Protein AF-0000000074725808 (afdb_homodimer)

Solvent-accessible surface area (backbone atoms only — not comparable to full-atom values): 13164 Å² total; per-residue (Å²): 131,57,60,38,50,32,36,38,40,31,28,83,44,68,68,62,48,46,59,31,47,56,48,26,40,37,45,54,57,29,42,76,55,92,67,62,89,92,56,65,58,35,32,26,45,88,84,37,59,44,35,42,34,44,34,63,22,90,83,71,52,76,34,40,46,30,39,35,36,35,45,28,32,41,22,94,38,67,65,32,26,44,44,25,52,52,40,29,50,74,47,60,22,44,86,65,40,72,66,42,76,38,62,92,80,30,89,40,30,32,31,25,28,32,22,46,75,59,50,48,36,38,30,32,34,16,70,53,76,133,133,58,61,39,50,32,36,36,39,30,28,81,45,68,68,62,48,47,61,29,47,54,5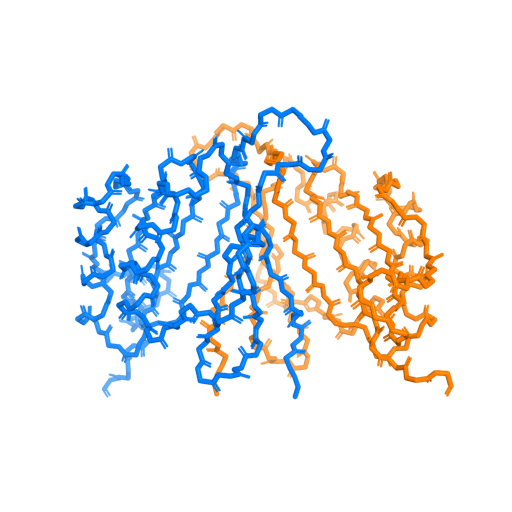0,28,40,37,45,55,56,30,43,75,55,91,66,63,88,90,54,66,57,32,32,28,44,88,84,36,58,45,34,43,35,45,34,62,23,89,82,71,52,75,35,40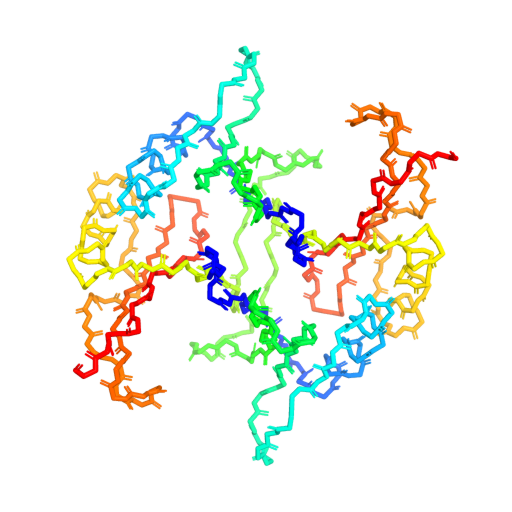,46,30,40,36,36,35,46,26,30,40,23,95,38,67,66,32,24,45,45,26,52,53,42,30,51,74,49,60,22,42,87,66,40,72,66,43,76,38,63,91,81,31,89,33,29,34,31,22,27,32,23,46,76,60,51,47,36,38,30,33,36,18,68,62,68,130

Organism: NCBI:txid2562239

pLDDT: mean 95.77, std 7.22, range [42.56, 98.94]

Secondary structure (DSSP, 8-state):
--SEEEEEEE-S-HHHHHHHHHHHHHTTT-EEPP--TTSPPEEEETTEEEEEEEE--TTSSPP---TT-EEEEEPSSHHHHHHHHHHHHHTT-EEEEEEEE-TTT-TTEEEEEEE-TT--EEEEEEE---/--SEEEEEEE-S-HHHHHHHHHHHHHTTT-EEPP--TTSPPEEEETTEEEEEEEE--TTSSPP---TT-EEEEEPSSHHHHHHHHHHHHHTT-EEEEEEEE-TTT-TT-EEEEEE-TT--EEEEEE----

Structure (mmCIF, N/CA/C/O backbone):
data_AF-0000000074725808-model_v1
#
loop_
_entity.id
_entity.type
_entity.pdbx_description
1 polymer 'VOC domain-containing protein'
#
loop_
_atom_site.group_PDB
_atom_site.id
_atom_site.type_symbol
_atom_site.label_atom_id
_atom_site.label_alt_id
_atom_site.label_comp_id
_atom_site.label_asym_id
_atom_site.label_entity_id
_atom_site.label_seq_id
_atom_site.pdbx_PDB_ins_code
_atom_site.Cartn_x
_atom_site.Cartn_y
_atom_site.Cartn_z
_atom_site.occupancy
_atom_site.B_iso_or_equiv
_atom_site.auth_seq_id
_atom_site.auth_comp_id
_atom_site.auth_asym_id
_atom_site.auth_atom_id
_atom_site.pdbx_PDB_model_num
ATOM 1 N N . MET A 1 1 ? -1.402 11.898 -13.633 1 76.5 1 MET A N 1
ATOM 2 C CA . MET A 1 1 ? -0.476 11.711 -12.523 1 76.5 1 MET A CA 1
ATOM 3 C C . MET A 1 1 ? -1.056 10.75 -11.484 1 76.5 1 MET A C 1
ATOM 5 O O . MET A 1 1 ? -2.27 10.711 -11.281 1 76.5 1 MET A O 1
ATOM 9 N N . SER A 1 2 ? -0.284 9.852 -10.945 1 90.38 2 SER A N 1
ATOM 10 C CA . SER A 1 2 ? -0.743 8.852 -9.984 1 90.38 2 SER A CA 1
ATOM 11 C C . SER A 1 2 ? -1.169 9.508 -8.672 1 90.38 2 SER A C 1
ATOM 13 O O . SER A 1 2 ? -0.649 10.562 -8.297 1 90.38 2 SER A O 1
ATOM 15 N N . VAL A 1 3 ? -2.098 8.914 -8.023 1 95.62 3 VAL A N 1
ATOM 16 C CA . VAL A 1 3 ? -2.549 9.445 -6.742 1 95.62 3 VAL A CA 1
ATOM 17 C C . VAL A 1 3 ? -1.618 8.977 -5.625 1 95.62 3 VAL A C 1
ATOM 19 O O . VAL A 1 3 ? -1.599 9.555 -4.539 1 95.62 3 VAL A O 1
ATOM 22 N N . LEU A 1 4 ? -0.95 7.898 -5.867 1 97.88 4 LEU A N 1
ATOM 23 C CA . LEU A 1 4 ? 0.073 7.41 -4.949 1 97.88 4 LEU A CA 1
ATOM 24 C C . LEU A 1 4 ? 1.47 7.676 -5.5 1 97.88 4 LEU A C 1
ATOM 26 O O . LEU A 1 4 ? 1.71 7.52 -6.699 1 97.88 4 LEU A O 1
ATOM 30 N N . SER A 1 5 ? 2.348 8.094 -4.617 1 97.38 5 SER A N 1
ATOM 31 C CA . SER A 1 5 ? 3.752 8.258 -4.977 1 97.38 5 SER A CA 1
ATOM 32 C C . SER A 1 5 ? 4.496 6.926 -4.934 1 97.38 5 SER A C 1
ATOM 34 O O . SER A 1 5 ? 5.094 6.512 -5.926 1 97.38 5 SER A O 1
ATOM 36 N N . HIS A 1 6 ? 4.41 6.301 -3.768 1 98 6 HIS A N 1
ATOM 37 C CA . HIS A 1 6 ? 5.109 5.031 -3.594 1 98 6 HIS A CA 1
ATOM 38 C C . HIS A 1 6 ? 4.539 4.246 -2.418 1 98 6 HIS A C 1
ATOM 40 O O . HIS A 1 6 ? 3.768 4.781 -1.622 1 98 6 HIS A O 1
ATOM 46 N N . ILE A 1 7 ? 4.863 2.971 -2.436 1 98.69 7 ILE A N 1
ATOM 47 C CA . ILE A 1 7 ? 4.672 2.062 -1.311 1 98.69 7 ILE A CA 1
ATOM 48 C C . ILE A 1 7 ? 6.016 1.493 -0.871 1 98.69 7 ILE A C 1
ATOM 50 O O . ILE A 1 7 ? 6.82 1.07 -1.704 1 98.69 7 ILE A O 1
ATOM 54 N N . THR A 1 8 ? 6.227 1.553 0.392 1 98.56 8 THR A N 1
ATOM 55 C CA . THR A 1 8 ? 7.398 0.882 0.943 1 98.56 8 THR A CA 1
ATOM 56 C C . THR A 1 8 ? 6.996 -0.387 1.689 1 98.56 8 THR A C 1
ATOM 58 O O . THR A 1 8 ? 6.062 -0.369 2.494 1 98.56 8 THR A O 1
ATOM 61 N N . LEU A 1 9 ? 7.641 -1.45 1.383 1 98.69 9 LEU A N 1
ATOM 62 C CA . LEU A 1 9 ? 7.504 -2.719 2.092 1 98.69 9 LEU A CA 1
ATOM 63 C C . LEU A 1 9 ? 8.773 -3.051 2.861 1 98.69 9 LEU A C 1
ATOM 65 O O . LEU A 1 9 ? 9.875 -3.004 2.305 1 98.69 9 LEU A O 1
ATOM 69 N N . GLY A 1 10 ? 8.594 -3.373 4.109 1 98.56 10 GLY A N 1
ATOM 70 C CA . GLY A 1 10 ? 9.734 -3.695 4.953 1 98.56 10 GLY A CA 1
ATOM 71 C C . GLY A 1 10 ? 10.32 -5.062 4.664 1 98.56 10 GLY A C 1
ATOM 72 O O . GLY A 1 10 ? 9.586 -6.012 4.383 1 98.56 10 GLY A O 1
ATOM 73 N N . THR A 1 11 ? 11.578 -5.168 4.812 1 98.62 11 THR A N 1
ATOM 74 C CA . THR A 1 11 ? 12.258 -6.449 4.652 1 98.62 11 THR A CA 1
ATOM 75 C C . THR A 1 11 ? 13.438 -6.562 5.613 1 98.62 11 THR A C 1
ATOM 77 O O . THR A 1 11 ? 14.031 -5.551 5.992 1 98.62 11 THR A O 1
ATOM 80 N N . ASN A 1 12 ? 13.727 -7.762 6.035 1 98.5 12 ASN A N 1
ATOM 81 C CA . ASN A 1 12 ? 14.852 -8.055 6.91 1 98.5 12 ASN A CA 1
ATOM 82 C C . ASN A 1 12 ? 16.047 -8.578 6.125 1 98.5 12 ASN A C 1
ATOM 84 O O . ASN A 1 12 ? 17.125 -8.812 6.695 1 98.5 12 ASN A O 1
ATOM 88 N N . ASP A 1 13 ? 15.961 -8.812 4.836 1 97.69 13 ASP A N 1
ATOM 89 C CA . ASP A 1 13 ? 16.984 -9.297 3.916 1 97.69 13 ASP A CA 1
ATOM 90 C C . ASP A 1 13 ? 16.734 -8.789 2.498 1 97.69 13 ASP A C 1
ATOM 92 O O . ASP A 1 13 ? 16 -9.406 1.726 1 97.69 13 ASP A O 1
ATOM 96 N N . THR A 1 14 ? 17.422 -7.746 2.143 1 96.88 14 THR A N 1
ATOM 97 C CA . THR A 1 14 ? 17.156 -7.02 0.908 1 96.88 14 THR A CA 1
ATOM 98 C C . THR A 1 14 ? 17.453 -7.891 -0.31 1 96.88 14 THR A C 1
ATOM 100 O O . THR A 1 14 ? 16.719 -7.852 -1.303 1 96.88 14 THR A O 1
ATOM 103 N N . ASP A 1 15 ? 18.469 -8.688 -0.227 1 96.25 15 ASP A N 1
ATOM 104 C CA . ASP A 1 15 ? 18.812 -9.555 -1.347 1 96.25 15 ASP A CA 1
ATOM 105 C C . ASP A 1 15 ? 17.75 -10.625 -1.565 1 96.25 15 ASP A C 1
ATOM 107 O O . ASP A 1 15 ? 17.344 -10.883 -2.703 1 96.25 15 ASP A O 1
ATOM 111 N N . ARG A 1 16 ? 17.391 -11.211 -0.478 1 97.88 16 ARG A N 1
ATOM 112 C CA . ARG A 1 16 ? 16.328 -12.211 -0.563 1 97.88 16 ARG A CA 1
ATOM 113 C C . ARG A 1 16 ? 15.047 -11.594 -1.105 1 97.88 16 ARG A C 1
ATOM 115 O O . ARG A 1 16 ? 14.383 -12.18 -1.966 1 97.88 16 ARG A O 1
ATOM 122 N N . ALA A 1 17 ? 14.711 -10.438 -0.607 1 98.25 17 ALA A N 1
ATOM 123 C CA . ALA A 1 17 ? 13.516 -9.742 -1.073 1 98.25 17 ALA A CA 1
ATOM 124 C C . ALA A 1 17 ? 13.609 -9.414 -2.562 1 98.25 17 ALA A C 1
ATOM 126 O O . ALA A 1 17 ? 12.641 -9.594 -3.307 1 98.25 17 ALA A O 1
ATOM 127 N N . ALA A 1 18 ? 14.742 -8.961 -2.957 1 97.62 18 ALA A N 1
ATOM 128 C CA . ALA A 1 18 ? 14.93 -8.594 -4.359 1 97.62 18 ALA A CA 1
ATOM 129 C C . ALA A 1 18 ? 14.695 -9.797 -5.273 1 97.62 18 ALA A C 1
ATOM 131 O O . ALA A 1 18 ? 14.055 -9.672 -6.32 1 97.62 18 ALA A O 1
ATOM 132 N N . ARG A 1 19 ? 15.219 -10.93 -4.926 1 98.19 19 ARG A N 1
ATOM 133 C CA . ARG A 1 19 ? 15 -12.133 -5.719 1 98.19 19 ARG A CA 1
ATOM 134 C C . ARG A 1 19 ? 13.516 -12.469 -5.824 1 98.19 19 ARG A C 1
ATOM 136 O O . ARG A 1 19 ? 13.023 -12.797 -6.906 1 98.19 19 ARG A O 1
ATOM 143 N N . PHE A 1 20 ? 12.875 -12.359 -4.715 1 98.88 20 PHE A N 1
ATOM 144 C CA . PHE A 1 20 ? 11.438 -12.625 -4.676 1 98.88 20 PHE A CA 1
ATOM 145 C C . PHE A 1 20 ? 10.688 -11.633 -5.555 1 98.88 20 PHE A C 1
ATOM 147 O O . PHE A 1 20 ? 9.906 -12.039 -6.422 1 98.88 20 PHE A O 1
ATOM 154 N N . TYR A 1 21 ? 10.875 -10.367 -5.422 1 98.88 21 TYR A N 1
ATOM 155 C CA . TYR A 1 21 ? 10.07 -9.336 -6.074 1 98.88 21 TYR A CA 1
ATOM 156 C C . TYR A 1 21 ? 10.461 -9.195 -7.543 1 98.88 21 TYR A C 1
ATOM 158 O O . TYR A 1 21 ? 9.633 -8.82 -8.375 1 98.88 21 TYR A O 1
ATOM 166 N N . ASP A 1 22 ? 11.742 -9.492 -7.918 1 98.75 22 ASP A N 1
ATOM 167 C CA . ASP A 1 22 ? 12.094 -9.602 -9.328 1 98.75 22 ASP A CA 1
ATOM 168 C C . ASP A 1 22 ? 11.156 -10.562 -10.062 1 98.75 22 ASP A C 1
ATOM 170 O O . ASP A 1 22 ? 10.68 -10.258 -11.156 1 98.75 22 ASP A O 1
ATOM 174 N N . ALA A 1 23 ? 10.953 -11.648 -9.406 1 98.81 23 ALA A N 1
ATOM 175 C CA . ALA A 1 23 ? 10.141 -12.688 -10.023 1 98.81 23 ALA A CA 1
ATOM 176 C C . ALA A 1 23 ? 8.656 -12.312 -9.992 1 98.81 23 ALA A C 1
ATOM 178 O O . ALA A 1 23 ? 7.992 -12.305 -11.031 1 98.81 23 ALA A O 1
ATOM 179 N N . VAL A 1 24 ? 8.156 -11.984 -8.852 1 98.81 24 VAL A N 1
ATOM 180 C CA . VAL A 1 24 ? 6.73 -11.836 -8.586 1 98.81 24 VAL A CA 1
ATOM 181 C C . VAL A 1 24 ? 6.199 -10.586 -9.281 1 98.81 24 VAL A C 1
ATOM 183 O O . VAL A 1 24 ? 5.188 -10.641 -9.984 1 98.81 24 VAL A O 1
ATOM 186 N N . LEU A 1 25 ? 6.859 -9.469 -9.109 1 98.88 25 LEU A N 1
ATOM 187 C CA . LEU A 1 25 ? 6.43 -8.242 -9.773 1 98.88 25 LEU A CA 1
ATOM 188 C C . LEU A 1 25 ? 6.766 -8.281 -11.258 1 98.88 25 LEU A C 1
ATOM 190 O O . LEU A 1 25 ? 6.055 -7.695 -12.078 1 98.88 25 LEU A O 1
ATOM 194 N N . GLY A 1 26 ? 7.859 -9 -11.594 1 98.69 26 GLY A N 1
ATOM 195 C CA . GLY A 1 26 ? 8.148 -9.242 -13 1 98.69 26 GLY A CA 1
ATOM 196 C C . GLY A 1 26 ? 7 -9.883 -13.75 1 98.69 26 GLY A C 1
ATOM 197 O O . GLY A 1 26 ? 6.711 -9.516 -14.891 1 98.69 26 GLY A O 1
ATOM 198 N N . ALA A 1 27 ? 6.355 -10.789 -13.117 1 98.62 27 ALA A N 1
ATOM 199 C CA . ALA A 1 27 ? 5.219 -11.484 -13.703 1 98.62 27 ALA A CA 1
ATOM 200 C C . ALA A 1 27 ? 4.074 -10.516 -14 1 98.62 27 ALA A C 1
ATOM 202 O O . ALA A 1 27 ? 3.186 -10.82 -14.797 1 98.62 27 ALA A O 1
ATOM 203 N N . LEU A 1 28 ? 4.117 -9.398 -13.375 1 98.44 28 LEU A N 1
ATOM 204 C CA . LEU A 1 28 ? 3.037 -8.43 -13.508 1 98.44 28 LEU A CA 1
ATOM 205 C C . LEU A 1 28 ? 3.479 -7.242 -14.352 1 98.44 28 LEU A C 1
ATOM 207 O O . LEU A 1 28 ? 2.768 -6.238 -14.438 1 98.44 28 LEU A O 1
ATOM 211 N N . GLY A 1 29 ? 4.668 -7.25 -14.867 1 98.06 29 GLY A N 1
ATOM 212 C CA . GLY A 1 29 ? 5.121 -6.238 -15.812 1 98.06 29 GLY A CA 1
ATOM 213 C C . GLY A 1 29 ? 5.977 -5.168 -15.164 1 98.06 29 GLY A C 1
ATOM 214 O O . GLY A 1 29 ? 6.32 -4.168 -15.797 1 98.06 29 GLY A O 1
ATOM 215 N N . PHE A 1 30 ? 6.281 -5.355 -13.891 1 98.56 30 PHE A N 1
ATOM 216 C CA . PHE A 1 30 ? 7.188 -4.426 -13.227 1 98.56 30 PHE A CA 1
ATOM 217 C C . PHE A 1 30 ? 8.641 -4.773 -13.531 1 98.56 30 PHE A C 1
ATOM 219 O O . PHE A 1 30 ? 8.953 -5.926 -13.836 1 98.56 30 PHE A O 1
ATOM 226 N N . ALA A 1 31 ? 9.438 -3.768 -13.438 1 98.25 31 ALA A N 1
ATOM 227 C CA . ALA A 1 31 ? 10.875 -3.953 -13.555 1 98.25 31 ALA A CA 1
ATOM 228 C C . ALA A 1 31 ? 11.617 -3.223 -12.438 1 98.25 31 ALA A C 1
ATOM 230 O O . ALA A 1 31 ? 11.203 -2.143 -12.008 1 98.25 31 ALA A O 1
ATOM 231 N N . ARG A 1 32 ? 12.703 -3.887 -12.047 1 97.56 32 ARG A N 1
ATOM 232 C CA . ARG A 1 32 ? 13.555 -3.227 -11.062 1 97.56 32 ARG A CA 1
ATOM 233 C C . ARG A 1 32 ? 14.25 -2.01 -11.672 1 97.56 32 ARG A C 1
ATOM 235 O O . ARG A 1 32 ? 14.766 -2.076 -12.789 1 97.56 32 ARG A O 1
ATOM 242 N N . LEU A 1 33 ? 14.211 -0.914 -10.906 1 97.31 33 LEU A N 1
ATOM 243 C CA . LEU A 1 33 ? 14.875 0.307 -11.352 1 97.31 33 LEU A CA 1
ATOM 244 C C . LEU A 1 33 ? 16.391 0.216 -11.125 1 97.31 33 LEU A C 1
ATOM 246 O O . LEU A 1 33 ? 16.844 -0.323 -10.117 1 97.31 33 LEU A O 1
ATOM 250 N N . PRO A 1 34 ? 17.109 0.723 -12.102 1 93.56 34 PRO A N 1
ATOM 251 C CA . PRO A 1 34 ? 18.547 0.798 -11.875 1 93.56 34 PRO A CA 1
ATOM 252 C C . PRO A 1 34 ? 18.922 1.791 -10.773 1 93.56 34 PRO A C 1
ATOM 254 O O . PRO A 1 34 ? 18.484 2.945 -10.805 1 93.56 34 PRO A O 1
ATOM 257 N N . LYS A 1 35 ? 19.625 1.321 -9.828 1 90 35 LYS A N 1
ATOM 258 C CA . LYS A 1 35 ? 20.094 2.154 -8.719 1 90 35 LYS A CA 1
ATOM 259 C C . LYS A 1 35 ? 21.547 1.861 -8.375 1 90 35 LYS A C 1
ATOM 261 O O . LYS A 1 35 ? 22.062 0.781 -8.68 1 90 35 LYS A O 1
ATOM 266 N N . PRO A 1 36 ? 22.094 2.879 -7.789 1 86.25 36 PRO A N 1
ATOM 267 C CA . PRO A 1 36 ? 23.453 2.611 -7.312 1 86.25 36 PRO A CA 1
ATOM 268 C C . PRO A 1 36 ? 23.516 1.466 -6.305 1 86.25 36 PRO A C 1
ATOM 270 O O . PRO A 1 36 ? 22.516 1.153 -5.66 1 86.25 36 PRO A O 1
ATOM 273 N N . GLU A 1 37 ? 24.703 0.893 -6.262 1 82.81 37 GLU A N 1
ATOM 274 C CA . GLU A 1 37 ? 24.906 -0.184 -5.297 1 82.81 37 GLU A CA 1
ATOM 275 C C . GLU A 1 37 ? 24.594 0.28 -3.875 1 82.81 37 GLU A C 1
ATOM 277 O O . GLU A 1 37 ? 24.938 1.398 -3.49 1 82.81 37 GLU A O 1
ATOM 282 N N . GLY A 1 38 ? 23.969 -0.562 -3.098 1 84.12 38 GLY A N 1
ATOM 283 C CA . GLY A 1 38 ? 23.688 -0.251 -1.706 1 84.12 38 GLY A CA 1
ATOM 284 C C . GLY A 1 38 ? 22.328 0.392 -1.5 1 84.12 38 GLY A C 1
ATOM 285 O O . GLY A 1 38 ? 21.828 0.46 -0.373 1 84.12 38 GLY A O 1
ATOM 286 N N . LYS A 1 39 ? 21.766 0.847 -2.629 1 87.44 39 LYS A N 1
ATOM 287 C CA . LYS A 1 39 ? 20.438 1.447 -2.502 1 87.44 39 LYS A CA 1
ATOM 288 C C . LYS A 1 39 ? 19.344 0.381 -2.527 1 87.44 39 LYS A C 1
ATOM 290 O O . LYS A 1 39 ? 19.469 -0.619 -3.24 1 87.44 39 LYS A O 1
ATOM 295 N N . PRO A 1 40 ? 18.375 0.589 -1.779 1 89.69 40 PRO A N 1
ATOM 296 C CA . PRO A 1 40 ? 17.312 -0.409 -1.74 1 89.69 40 PRO A CA 1
ATOM 297 C C . PRO A 1 40 ? 16.625 -0.588 -3.092 1 89.69 40 PRO A C 1
ATOM 299 O O . PRO A 1 40 ? 16.5 0.371 -3.859 1 89.69 40 PRO A O 1
ATOM 302 N N . PRO A 1 41 ? 16.203 -1.827 -3.355 1 97.19 41 PRO A N 1
ATOM 303 C CA . PRO A 1 41 ? 15.492 -2.086 -4.613 1 97.19 41 PRO A CA 1
ATOM 304 C C . PRO A 1 41 ? 14.195 -1.285 -4.738 1 97.19 41 PRO A C 1
ATOM 306 O O . PRO A 1 41 ? 13.531 -1.016 -3.734 1 97.19 41 PRO A O 1
ATOM 309 N N . ALA A 1 42 ? 13.906 -0.907 -5.938 1 97.94 42 ALA A N 1
ATOM 310 C CA . ALA A 1 42 ? 12.672 -0.225 -6.312 1 97.94 42 ALA A CA 1
ATOM 311 C C . ALA A 1 42 ? 12.117 -0.773 -7.625 1 97.94 42 ALA A C 1
ATOM 313 O O . ALA A 1 42 ? 12.875 -1.22 -8.484 1 97.94 42 ALA A O 1
ATOM 314 N N . TYR A 1 43 ? 10.828 -0.778 -7.75 1 98.62 43 TYR A N 1
ATOM 315 C CA . TYR A 1 43 ? 10.18 -1.354 -8.922 1 98.62 43 TYR A CA 1
ATOM 316 C C . TYR A 1 43 ? 9.125 -0.408 -9.484 1 98.62 43 TYR A C 1
ATOM 318 O O . TYR A 1 43 ? 8.398 0.235 -8.727 1 98.62 43 TYR A O 1
ATOM 326 N N . GLU A 1 44 ? 9.039 -0.326 -10.781 1 98.12 44 GLU A N 1
ATOM 327 C CA . GLU A 1 44 ? 7.973 0.379 -11.492 1 98.12 44 GLU A CA 1
ATOM 328 C C . GLU A 1 44 ? 7.512 -0.408 -12.719 1 98.12 44 GLU A C 1
ATOM 330 O O . GLU A 1 44 ? 8.219 -1.292 -13.195 1 98.12 44 GLU A O 1
ATOM 335 N N . LYS A 1 45 ? 6.297 -0.156 -13.039 1 97.62 45 LYS A N 1
ATOM 336 C CA . LYS A 1 45 ? 5.766 -0.705 -14.281 1 97.62 45 LYS A CA 1
ATOM 337 C C . LYS A 1 45 ? 5.727 0.356 -15.375 1 97.62 45 LYS A C 1
ATOM 339 O O . LYS A 1 45 ? 4.941 1.305 -15.305 1 97.62 45 LYS A O 1
ATOM 344 N N . ASN A 1 46 ? 6.566 0.244 -16.438 1 94.19 46 ASN A N 1
ATOM 345 C CA . ASN A 1 46 ? 6.621 1.147 -17.578 1 94.19 46 ASN A CA 1
ATOM 346 C C . ASN A 1 46 ? 6.863 2.59 -17.141 1 94.19 46 ASN A C 1
ATOM 348 O O . ASN A 1 46 ? 6.242 3.514 -17.672 1 94.19 46 ASN A O 1
ATOM 352 N N . GLY A 1 47 ? 7.629 2.795 -16.141 1 92.25 47 GLY A N 1
ATOM 353 C CA . GLY A 1 47 ? 8 4.121 -15.688 1 92.25 47 GLY A CA 1
ATOM 354 C C . GLY A 1 47 ? 6.875 4.836 -14.961 1 92.25 47 GLY A C 1
ATOM 355 O O . GLY A 1 47 ? 6.941 6.051 -14.75 1 92.25 47 GLY A O 1
ATOM 356 N N . ARG A 1 48 ? 5.879 4.094 -14.609 1 93.62 48 ARG A N 1
ATOM 357 C CA . ARG A 1 48 ? 4.715 4.711 -13.984 1 93.62 48 ARG A CA 1
ATOM 358 C C . ARG A 1 48 ? 4.77 4.566 -12.469 1 93.62 48 ARG A C 1
ATOM 360 O O . ARG A 1 48 ? 5.238 3.551 -11.953 1 93.62 48 ARG A O 1
ATOM 367 N N . MET A 1 49 ? 4.184 5.582 -11.797 1 93.81 49 MET A N 1
ATOM 368 C CA . MET A 1 49 ? 3.947 5.508 -10.359 1 93.81 49 MET A CA 1
ATOM 369 C C . MET A 1 49 ? 2.674 4.723 -10.055 1 93.81 49 MET A C 1
ATOM 371 O O . MET A 1 49 ? 1.778 4.641 -10.898 1 93.81 49 MET A O 1
ATOM 375 N N . PRO A 1 50 ? 2.623 4.164 -8.781 1 97.62 50 PRO A N 1
ATOM 376 C CA . PRO A 1 50 ? 3.561 4.301 -7.668 1 97.62 50 PRO A CA 1
ATOM 377 C C . PRO A 1 50 ? 4.789 3.408 -7.816 1 97.62 50 PRO A C 1
ATOM 379 O O . PRO A 1 50 ? 4.723 2.363 -8.469 1 97.62 50 PRO A O 1
ATOM 382 N N . THR A 1 51 ? 5.859 3.875 -7.242 1 97.88 51 THR A N 1
ATOM 383 C CA . THR A 1 51 ? 7.051 3.049 -7.074 1 97.88 51 THR A CA 1
ATOM 384 C C . THR A 1 51 ? 6.902 2.125 -5.871 1 97.88 51 THR A C 1
ATOM 386 O O . THR A 1 51 ? 6.387 2.531 -4.828 1 97.88 51 THR A O 1
ATOM 389 N N . ILE A 1 52 ? 7.328 0.816 -6.027 1 98.75 52 ILE A N 1
ATOM 390 C CA . ILE A 1 52 ? 7.383 -0.115 -4.906 1 98.75 52 ILE A CA 1
ATOM 391 C C . ILE A 1 52 ? 8.812 -0.189 -4.371 1 98.75 52 ILE A C 1
ATOM 393 O O . ILE A 1 52 ? 9.734 -0.564 -5.098 1 98.75 52 ILE A O 1
ATOM 397 N N . TYR A 1 53 ? 8.961 0.137 -3.119 1 98.31 53 TYR A N 1
ATOM 398 C CA . TYR A 1 53 ? 10.273 0.117 -2.486 1 98.31 53 TYR A CA 1
ATOM 399 C C . TYR A 1 53 ? 10.391 -1.043 -1.505 1 98.31 53 TYR A C 1
ATOM 401 O O . TYR A 1 53 ? 9.438 -1.361 -0.795 1 98.31 53 TYR A O 1
ATOM 409 N N . LEU A 1 54 ? 11.555 -1.604 -1.459 1 98.19 54 LEU A N 1
ATOM 410 C CA . LEU A 1 54 ? 11.922 -2.57 -0.431 1 98.19 54 LEU A CA 1
ATOM 411 C C . LEU A 1 54 ? 13.016 -2.012 0.477 1 98.19 54 LEU A C 1
ATOM 413 O O . LEU A 1 54 ? 14.125 -1.743 0.022 1 98.19 54 LEU A O 1
ATOM 417 N N . TYR A 1 55 ? 12.711 -1.921 1.791 1 96.31 55 TYR A N 1
ATOM 418 C CA . TYR A 1 55 ? 13.672 -1.314 2.705 1 96.31 55 TYR A CA 1
ATOM 419 C C . TYR A 1 55 ? 13.703 -2.057 4.035 1 96.31 55 TYR A C 1
ATOM 421 O O . TYR A 1 55 ? 12.664 -2.502 4.531 1 96.31 55 TYR A O 1
ATOM 429 N N . PRO A 1 56 ? 14.977 -2.086 4.59 1 96.88 56 PRO A N 1
ATOM 430 C CA . PRO A 1 56 ? 14.938 -2.27 6.043 1 96.88 56 PRO A CA 1
ATOM 431 C C . PRO A 1 56 ? 14.289 -1.093 6.77 1 96.88 56 PRO A C 1
ATOM 433 O O . PRO A 1 56 ? 14.398 0.05 6.316 1 96.88 56 PRO A O 1
ATOM 436 N N . PRO A 1 57 ? 13.656 -1.411 7.91 1 97.44 57 PRO A N 1
ATOM 437 C CA . PRO A 1 57 ? 13 -0.3 8.602 1 97.44 57 PRO A CA 1
ATOM 438 C C . PRO A 1 57 ? 13.977 0.787 9.039 1 97.44 57 PRO A C 1
ATOM 440 O O . PRO A 1 57 ? 15.086 0.481 9.477 1 97.44 57 PRO A O 1
ATOM 443 N N . ALA A 1 58 ? 13.539 1.995 8.961 1 93.5 58 ALA A N 1
ATOM 444 C CA . ALA A 1 58 ? 14.375 3.162 9.242 1 93.5 58 ALA A CA 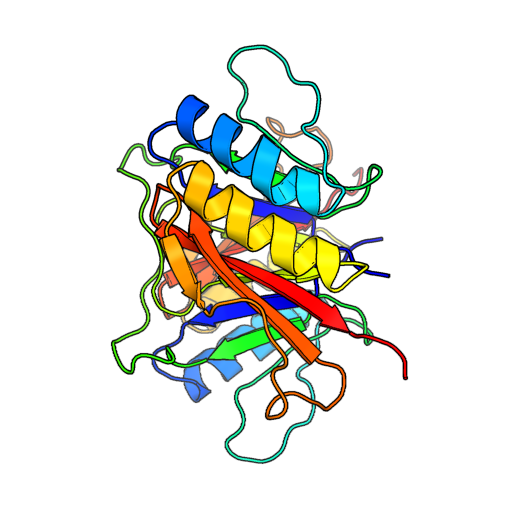1
ATOM 445 C C . ALA A 1 58 ? 14.781 3.205 10.711 1 93.5 58 ALA A C 1
ATOM 447 O O . ALA A 1 58 ? 15.844 3.74 11.047 1 93.5 58 ALA A O 1
ATOM 448 N N . ASP A 1 59 ? 14 2.557 11.523 1 95.69 59 ASP A N 1
ATOM 449 C CA . ASP A 1 59 ? 14.258 2.66 12.953 1 95.69 59 ASP A CA 1
ATOM 450 C C . ASP A 1 59 ? 15.234 1.583 13.422 1 95.69 59 ASP A C 1
ATOM 452 O O . ASP A 1 59 ? 15.523 1.466 14.609 1 95.69 59 ASP A O 1
ATOM 456 N N . GLY A 1 60 ? 15.625 0.785 12.562 1 96.44 60 GLY A N 1
ATOM 457 C CA . GLY A 1 60 ? 16.641 -0.211 12.859 1 96.44 60 GLY A CA 1
ATOM 458 C C . GLY A 1 60 ? 16.078 -1.484 13.453 1 96.44 60 GLY A C 1
ATOM 459 O O . GLY A 1 60 ? 16.797 -2.465 13.641 1 96.44 60 GLY A O 1
ATOM 460 N N . ARG A 1 61 ? 14.836 -1.479 13.859 1 98.19 61 ARG A N 1
ATOM 461 C CA . ARG A 1 61 ? 14.18 -2.686 14.359 1 98.19 61 ARG A CA 1
ATOM 462 C C . ARG A 1 61 ? 13.781 -3.607 13.211 1 98.19 61 ARG A C 1
ATOM 464 O O . ARG A 1 61 ? 13.742 -3.184 12.055 1 98.19 61 ARG A O 1
ATOM 471 N N . PRO A 1 62 ? 13.547 -4.906 13.492 1 98.44 62 PRO A N 1
ATOM 472 C CA . PRO A 1 62 ? 13.18 -5.832 12.414 1 98.44 62 PRO A CA 1
ATOM 473 C C . PRO A 1 62 ? 11.898 -5.422 11.695 1 98.44 62 PRO A C 1
ATOM 475 O O . PRO A 1 62 ? 10.969 -4.902 12.328 1 98.44 62 PRO A O 1
ATOM 478 N N . ALA A 1 63 ? 11.898 -5.641 10.375 1 98.62 63 ALA A N 1
ATOM 479 C CA . ALA A 1 63 ? 10.664 -5.508 9.609 1 98.62 63 ALA A CA 1
ATOM 480 C C . ALA A 1 63 ? 9.617 -6.512 10.086 1 98.62 63 ALA A C 1
ATOM 482 O O . ALA A 1 63 ? 9.945 -7.664 10.391 1 98.62 63 ALA A O 1
ATOM 483 N N . THR A 1 64 ? 8.406 -6.055 10.211 1 98.56 64 THR A N 1
ATOM 484 C CA . THR A 1 64 ? 7.254 -6.906 10.492 1 98.56 64 THR A CA 1
ATOM 485 C C . THR A 1 64 ? 6.133 -6.652 9.492 1 98.56 64 THR A C 1
ATOM 487 O O . THR A 1 64 ? 6.234 -5.754 8.656 1 98.56 64 THR A O 1
ATOM 490 N N . TRP A 1 65 ? 5.105 -7.504 9.539 1 97.56 65 TRP A N 1
ATOM 491 C CA . TRP A 1 65 ? 3.957 -7.352 8.656 1 97.56 65 TRP A CA 1
ATOM 492 C C . TRP A 1 65 ? 2.688 -7.074 9.461 1 97.56 65 TRP A C 1
ATOM 494 O O . TRP A 1 65 ? 2.602 -7.426 10.641 1 97.56 65 TRP A O 1
ATOM 504 N N . GLY A 1 66 ? 1.789 -6.363 8.797 1 97.75 66 GLY A N 1
ATOM 505 C CA . GLY A 1 66 ? 0.519 -6.066 9.438 1 97.75 66 GLY A CA 1
ATOM 506 C C . GLY A 1 66 ? -0.581 -7.043 9.07 1 97.75 66 GLY A C 1
ATOM 507 O O . GLY A 1 66 ? -0.695 -7.445 7.91 1 97.75 66 GLY A O 1
ATOM 508 N N . ASN A 1 67 ? -1.37 -7.43 10.117 1 98.38 67 ASN A N 1
ATOM 509 C CA . ASN A 1 67 ? -2.59 -8.188 9.852 1 98.38 67 ASN A CA 1
ATOM 510 C C . ASN A 1 67 ? -3.713 -7.277 9.352 1 98.38 67 ASN A C 1
ATOM 512 O O . ASN A 1 67 ? -4.121 -6.348 10.055 1 98.38 67 ASN A O 1
ATOM 516 N N . GLY A 1 68 ? -4.188 -7.551 8.141 1 97.94 68 GLY A N 1
ATOM 517 C CA . GLY A 1 68 ? -5.266 -6.742 7.598 1 97.94 68 GLY A CA 1
ATOM 518 C C . GLY A 1 68 ? -4.812 -5.809 6.492 1 97.94 68 GLY A C 1
ATOM 519 O O . GLY A 1 68 ? -5.633 -5.129 5.875 1 97.94 68 GLY A O 1
ATOM 520 N N . THR A 1 69 ? -3.512 -5.824 6.234 1 98.25 69 THR A N 1
ATOM 521 C CA . THR A 1 69 ? -2.965 -4.957 5.195 1 98.25 69 THR A CA 1
ATOM 522 C C . THR A 1 69 ? -2.51 -5.773 3.99 1 98.25 69 THR A C 1
ATOM 524 O O . THR A 1 69 ? -1.895 -6.828 4.148 1 98.25 69 THR A O 1
ATOM 527 N N . HIS A 1 70 ? -2.852 -5.344 2.824 1 98.5 70 HIS A N 1
ATOM 528 C CA . HIS A 1 70 ? -2.232 -5.918 1.636 1 98.5 70 HIS A CA 1
ATOM 529 C C . HIS A 1 70 ? -2.266 -4.934 0.469 1 98.5 70 HIS A C 1
ATOM 531 O O . HIS A 1 70 ? -3.025 -3.963 0.491 1 98.5 70 HIS A O 1
ATOM 537 N N . VAL A 1 71 ? -1.421 -5.148 -0.498 1 98.81 71 VAL A N 1
ATOM 538 C CA . VAL A 1 71 ? -1.335 -4.398 -1.745 1 98.81 71 VAL A CA 1
ATOM 539 C C . VAL A 1 71 ? -1.812 -5.266 -2.906 1 98.81 71 VAL A C 1
ATOM 541 O O . VAL A 1 71 ? -1.324 -6.383 -3.096 1 98.81 71 VAL A O 1
ATOM 544 N N . ALA A 1 72 ? -2.734 -4.75 -3.648 1 98.81 72 ALA A N 1
ATOM 545 C CA . ALA A 1 72 ? -3.279 -5.484 -4.785 1 98.81 72 ALA A CA 1
ATOM 546 C C . ALA A 1 72 ? -2.812 -4.875 -6.105 1 98.81 72 ALA A C 1
ATOM 548 O O . ALA A 1 72 ? -3.133 -3.725 -6.414 1 98.81 72 ALA A O 1
ATOM 549 N N . PHE A 1 73 ? -2.164 -5.68 -6.871 1 98.75 73 PHE A N 1
ATOM 550 C CA . PHE A 1 73 ? -1.66 -5.266 -8.18 1 98.75 73 PHE A CA 1
ATOM 551 C C . PHE A 1 73 ? -2.613 -5.695 -9.289 1 98.75 73 PHE A C 1
ATOM 553 O O . PHE A 1 73 ? -3.174 -6.789 -9.242 1 98.75 73 PHE A O 1
ATOM 560 N N . VAL A 1 74 ? -2.709 -4.824 -10.312 1 97.69 74 VAL A N 1
ATOM 561 C CA . VAL A 1 74 ? -3.512 -5.184 -11.477 1 97.69 74 VAL A CA 1
ATOM 562 C C . VAL A 1 74 ? -2.713 -6.105 -12.391 1 97.69 74 VAL A C 1
ATOM 564 O O . VAL A 1 74 ? -1.575 -5.797 -12.758 1 97.69 74 VAL A O 1
ATOM 567 N N . ALA A 1 75 ? -3.242 -7.211 -12.672 1 97.62 75 ALA A N 1
ATOM 568 C CA . ALA A 1 75 ? -2.707 -8.117 -13.688 1 97.62 75 ALA A CA 1
ATOM 569 C C . ALA A 1 75 ? -3.482 -7.992 -15 1 97.62 75 ALA A C 1
ATOM 571 O O . ALA A 1 75 ? -4.711 -7.902 -14.992 1 97.62 75 ALA A O 1
ATOM 572 N N . GLU A 1 76 ? -2.84 -8.078 -16.109 1 95.75 76 GLU A N 1
ATOM 573 C CA . GLU A 1 76 ? -3.473 -7.887 -17.406 1 95.75 76 GLU A CA 1
ATOM 574 C C . GLU A 1 76 ? -4.195 -9.156 -17.859 1 95.75 76 GLU A C 1
ATOM 576 O O . GLU A 1 76 ? -5.117 -9.094 -18.672 1 95.75 76 GLU A O 1
ATOM 581 N N . THR A 1 77 ? -3.725 -10.281 -17.406 1 96.69 77 THR A N 1
ATOM 582 C CA . THR A 1 77 ? -4.32 -11.562 -17.781 1 96.69 77 THR A CA 1
ATOM 583 C C . THR A 1 77 ? -4.422 -12.484 -16.578 1 96.69 77 THR A C 1
ATOM 585 O O . THR A 1 77 ? -3.713 -12.305 -15.586 1 96.69 77 THR A O 1
ATOM 588 N N . THR A 1 78 ? -5.309 -13.484 -16.734 1 97.62 78 THR A N 1
ATOM 589 C CA . THR A 1 78 ? -5.41 -14.492 -15.688 1 97.62 78 THR A CA 1
ATOM 590 C C . THR A 1 78 ? -4.133 -15.328 -15.609 1 97.62 78 THR A C 1
ATOM 592 O O . THR A 1 78 ? -3.736 -15.766 -14.531 1 97.62 78 THR A O 1
ATOM 595 N N . ASP A 1 79 ? -3.436 -15.484 -16.688 1 98.12 79 ASP A N 1
ATOM 596 C CA . ASP A 1 79 ? -2.164 -16.188 -16.703 1 98.12 79 ASP A CA 1
ATOM 597 C C . ASP A 1 79 ? -1.121 -15.469 -15.852 1 98.12 79 ASP A C 1
ATOM 599 O O . ASP A 1 79 ? -0.296 -16.109 -15.195 1 98.12 79 ASP A O 1
ATOM 603 N N . ALA A 1 80 ? -1.146 -14.18 -15.922 1 98.5 80 ALA A N 1
ATOM 604 C CA . ALA A 1 80 ? -0.213 -13.391 -15.117 1 98.5 80 ALA A CA 1
ATOM 605 C C . ALA A 1 80 ? -0.482 -13.586 -13.625 1 98.5 80 ALA A C 1
ATOM 607 O O . ALA A 1 80 ? 0.449 -13.594 -12.812 1 98.5 80 ALA A O 1
ATOM 608 N N . VAL A 1 81 ? -1.776 -13.719 -13.289 1 98.69 81 VAL A N 1
ATOM 609 C CA . VAL A 1 81 ? -2.137 -14 -11.906 1 98.69 81 VAL A CA 1
ATOM 610 C C . VAL A 1 81 ? -1.576 -15.352 -11.484 1 98.69 81 VAL A C 1
ATOM 612 O O . VAL A 1 81 ? -0.998 -15.492 -10.406 1 98.69 81 VAL A O 1
ATOM 615 N N . ASP A 1 82 ? -1.746 -16.328 -12.367 1 98.81 82 ASP A N 1
ATOM 616 C CA . ASP A 1 82 ? -1.226 -17.672 -12.086 1 98.81 82 ASP A CA 1
ATOM 617 C C . ASP A 1 82 ? 0.292 -17.641 -11.914 1 98.81 82 ASP A C 1
ATOM 619 O O . ASP A 1 82 ? 0.827 -18.25 -10.984 1 98.81 82 ASP A O 1
ATOM 623 N N . ALA A 1 83 ? 0.964 -16.969 -12.781 1 98.88 83 ALA A N 1
ATOM 624 C CA . ALA A 1 83 ? 2.42 -16.859 -12.727 1 98.88 83 ALA A CA 1
ATOM 625 C C . ALA A 1 83 ? 2.871 -16.156 -11.445 1 98.88 83 ALA A C 1
ATOM 627 O O . ALA A 1 83 ? 3.826 -16.594 -10.797 1 98.88 83 ALA A O 1
ATOM 628 N N . PHE A 1 84 ? 2.234 -15.109 -11.141 1 98.88 84 PHE A N 1
ATOM 629 C CA . PHE A 1 84 ? 2.479 -14.367 -9.906 1 98.88 84 PHE A CA 1
ATOM 630 C C . PHE A 1 84 ? 2.465 -15.297 -8.703 1 98.88 84 PHE A C 1
ATOM 632 O O . PHE A 1 84 ? 3.4 -15.305 -7.902 1 98.88 84 PHE A O 1
ATOM 639 N N . HIS A 1 85 ? 1.454 -16.047 -8.594 1 98.94 85 HIS A N 1
ATOM 640 C CA . HIS A 1 85 ? 1.288 -16.953 -7.461 1 98.94 85 HIS A CA 1
ATOM 641 C C . HIS A 1 85 ? 2.359 -18.031 -7.461 1 98.94 85 HIS A C 1
ATOM 643 O O . HIS A 1 85 ? 3.014 -18.266 -6.445 1 98.94 85 HIS A O 1
ATOM 649 N N . ARG A 1 86 ? 2.523 -18.656 -8.555 1 98.94 86 ARG A N 1
ATOM 650 C CA . ARG A 1 86 ? 3.508 -19.719 -8.688 1 98.94 86 ARG A CA 1
ATOM 651 C C . ARG A 1 86 ? 4.906 -19.219 -8.344 1 98.94 86 ARG A C 1
ATOM 653 O O . ARG A 1 86 ? 5.633 -19.859 -7.578 1 98.94 86 ARG A O 1
ATOM 660 N N . LEU A 1 87 ? 5.281 -18.125 -8.883 1 98.94 87 LEU A N 1
ATOM 661 C CA . LEU A 1 87 ? 6.617 -17.578 -8.672 1 98.94 87 LEU A CA 1
ATOM 662 C C . LEU A 1 87 ? 6.816 -17.172 -7.215 1 98.94 87 LEU A C 1
ATOM 664 O O . LEU A 1 87 ? 7.926 -17.281 -6.684 1 98.94 87 LEU A O 1
ATOM 668 N N . ALA A 1 88 ? 5.773 -16.672 -6.586 1 98.94 88 ALA A N 1
ATOM 669 C CA . ALA A 1 88 ? 5.875 -16.359 -5.164 1 98.94 88 ALA A CA 1
ATOM 670 C C . ALA A 1 88 ? 6.266 -17.594 -4.355 1 98.94 88 ALA A C 1
ATOM 672 O O . ALA A 1 88 ? 7.172 -17.531 -3.523 1 98.94 88 ALA A O 1
ATOM 673 N N . LEU A 1 89 ? 5.574 -18.672 -4.621 1 98.88 89 LEU A N 1
ATOM 674 C CA . LEU A 1 89 ? 5.852 -19.906 -3.891 1 98.88 89 LEU A CA 1
ATOM 675 C C . LEU A 1 89 ? 7.25 -20.422 -4.215 1 98.88 89 LEU A C 1
ATOM 677 O O . LEU A 1 89 ? 7.961 -20.906 -3.324 1 98.88 89 LEU A O 1
ATOM 681 N N . ASP A 1 90 ? 7.617 -20.297 -5.43 1 98.81 90 ASP A N 1
ATOM 682 C CA . ASP A 1 90 ? 8.914 -20.781 -5.887 1 98.81 90 ASP A CA 1
ATOM 683 C C . ASP A 1 90 ? 10.055 -19.969 -5.273 1 98.81 90 ASP A C 1
ATOM 685 O O . ASP A 1 90 ? 11.203 -20.406 -5.266 1 98.81 90 ASP A O 1
ATOM 689 N N . HIS A 1 91 ? 9.789 -18.797 -4.816 1 98.75 91 HIS A N 1
ATOM 690 C CA . HIS A 1 91 ? 10.852 -17.906 -4.367 1 98.75 91 HIS A CA 1
ATOM 691 C C . HIS A 1 91 ? 10.688 -17.562 -2.891 1 98.75 91 HIS A C 1
ATOM 693 O O . HIS A 1 91 ? 11.016 -16.438 -2.469 1 98.75 91 HIS A O 1
ATOM 699 N N . GLY A 1 92 ? 10.078 -18.422 -2.182 1 98.62 92 GLY A N 1
ATOM 700 C CA . GLY A 1 92 ? 10.156 -18.344 -0.731 1 98.62 92 GLY A CA 1
ATOM 701 C C . GLY A 1 92 ? 8.938 -17.703 -0.101 1 98.62 92 GLY A C 1
ATOM 702 O O . GLY A 1 92 ? 8.859 -17.562 1.122 1 98.62 92 GLY A O 1
ATOM 703 N N . GLY A 1 93 ? 7.961 -17.281 -0.911 1 98.81 93 GLY A N 1
ATOM 704 C CA . GLY A 1 93 ? 6.699 -16.797 -0.366 1 98.81 93 GLY A CA 1
ATOM 705 C C . GLY A 1 93 ? 5.758 -17.922 0.029 1 98.81 93 GLY A C 1
ATOM 706 O O . GLY A 1 93 ? 6.145 -19.094 0.021 1 98.81 93 GLY A O 1
ATOM 707 N N . SER A 1 94 ? 4.598 -17.484 0.511 1 98.81 94 SER A N 1
ATOM 708 C CA . SER A 1 94 ? 3.609 -18.484 0.932 1 98.81 94 SER A CA 1
ATOM 709 C C . SER A 1 94 ? 2.238 -18.188 0.334 1 98.81 94 SER A C 1
ATOM 711 O O . SER A 1 94 ? 1.954 -17.047 -0.044 1 98.81 94 SER A O 1
ATOM 713 N N . ASP A 1 95 ? 1.432 -19.234 0.275 1 98.81 95 ASP A N 1
ATOM 714 C CA . ASP A 1 95 ? 0.08 -19.141 -0.268 1 98.81 95 ASP A CA 1
ATOM 715 C C . ASP A 1 95 ? -0.869 -18.484 0.732 1 98.81 95 ASP A C 1
ATOM 717 O O . ASP A 1 95 ? -0.94 -18.891 1.892 1 98.81 95 ASP A O 1
ATOM 721 N N . GLU A 1 96 ? -1.537 -17.5 0.259 1 98.38 96 GLU A N 1
ATOM 722 C CA . GLU A 1 96 ? -2.588 -16.875 1.054 1 98.38 96 GLU A CA 1
ATOM 723 C C . GLU A 1 96 ? -3.924 -16.891 0.314 1 98.38 96 GLU A C 1
ATOM 725 O O . GLU A 1 96 ? -4.848 -16.156 0.678 1 98.38 96 GLU A O 1
ATOM 730 N N . GLY A 1 97 ? -4.027 -17.547 -0.802 1 98.38 97 GLY A N 1
ATOM 731 C CA . GLY A 1 97 ? -5.191 -17.703 -1.658 1 98.38 97 GLY A CA 1
ATOM 732 C C . GLY A 1 97 ? -4.832 -18.047 -3.092 1 98.38 97 GLY A C 1
ATOM 733 O O . GLY A 1 97 ? -4.262 -17.234 -3.811 1 98.38 97 GLY A O 1
ATOM 734 N N . LYS A 1 98 ? -5.141 -19.297 -3.525 1 98.75 98 LYS A N 1
ATOM 735 C CA . LYS A 1 98 ? -4.777 -19.797 -4.844 1 98.75 98 LYS A CA 1
ATOM 736 C C . LYS A 1 98 ? -5.449 -18.984 -5.949 1 98.75 98 LYS A C 1
ATOM 738 O O . LYS A 1 98 ? -6.48 -18.359 -5.723 1 98.75 98 LYS A O 1
ATOM 743 N N . PRO A 1 99 ? -4.801 -19.047 -7.148 1 98.62 99 PRO A N 1
ATOM 744 C CA . PRO A 1 99 ? -5.438 -18.359 -8.281 1 98.62 99 PRO A CA 1
ATOM 745 C C . PRO A 1 99 ? -6.82 -18.922 -8.602 1 98.62 99 PRO A C 1
ATOM 747 O O . PRO A 1 99 ? -7.027 -20.141 -8.547 1 98.62 99 PRO A O 1
ATOM 750 N N . GLY A 1 100 ? -7.715 -18 -8.883 1 97.88 100 GLY A N 1
ATOM 751 C CA . GLY A 1 100 ? -9.047 -18.438 -9.273 1 97.88 100 GLY A CA 1
ATOM 752 C C . GLY A 1 100 ? -10.07 -17.312 -9.25 1 97.88 100 GLY A C 1
ATOM 753 O O . GLY A 1 100 ? -9.781 -16.203 -8.773 1 97.88 100 GLY A O 1
ATOM 754 N N . PRO A 1 101 ? -11.258 -17.578 -9.867 1 96.44 101 PRO A N 1
ATOM 755 C CA . PRO A 1 101 ? -12.32 -16.578 -9.797 1 96.44 101 PRO A CA 1
ATOM 756 C C . PRO A 1 101 ? -12.766 -16.281 -8.367 1 96.44 101 PRO A C 1
ATOM 758 O O . PRO A 1 101 ? -12.75 -17.172 -7.516 1 96.44 101 PRO A O 1
ATOM 761 N N . ARG A 1 102 ? -13.016 -15.031 -8.164 1 95.81 102 ARG A N 1
ATOM 762 C CA . ARG A 1 102 ? -13.648 -14.602 -6.918 1 95.81 102 ARG A CA 1
ATOM 763 C C . ARG A 1 102 ? -15.047 -14.047 -7.172 1 95.81 102 ARG A C 1
ATOM 765 O O . ARG A 1 102 ? -15.258 -12.828 -7.129 1 95.81 102 ARG A O 1
ATOM 772 N N . PRO A 1 103 ? -16.016 -14.844 -7.328 1 91.12 103 PRO A N 1
ATOM 773 C CA . PRO A 1 103 ? -17.344 -14.398 -7.766 1 91.12 103 PRO A CA 1
ATOM 774 C C . PRO A 1 103 ? -18.016 -13.492 -6.742 1 91.12 103 PRO A C 1
ATOM 776 O O . PRO A 1 103 ? -18.891 -12.695 -7.098 1 91.12 103 PRO A O 1
ATOM 779 N N . HIS A 1 104 ? -17.641 -13.617 -5.508 1 89.38 104 HIS A N 1
ATOM 780 C CA . HIS A 1 104 ? -18.234 -12.766 -4.477 1 89.38 104 HIS A CA 1
ATOM 781 C C . HIS A 1 104 ? -17.812 -11.312 -4.664 1 89.38 104 HIS A C 1
ATOM 783 O O . HIS A 1 104 ? -18.5 -10.398 -4.184 1 89.38 104 HIS A O 1
ATOM 789 N N . TYR A 1 105 ? -16.734 -11.133 -5.332 1 89 105 TYR A N 1
ATOM 790 C CA . TYR A 1 105 ? -16.297 -9.766 -5.609 1 89 105 TYR A CA 1
ATOM 791 C C . TYR A 1 105 ? -16.812 -9.289 -6.957 1 89 105 TYR A C 1
ATOM 793 O O . TYR A 1 105 ? -16.891 -8.086 -7.207 1 89 105 TYR A O 1
ATOM 801 N N . GLY A 1 106 ? -17.172 -10.148 -7.805 1 86.75 106 GLY A N 1
ATOM 802 C CA . GLY A 1 106 ? -17.656 -9.859 -9.141 1 86.75 106 GLY A CA 1
ATOM 803 C C . GLY A 1 106 ? -17.422 -11 -10.125 1 86.75 106 GLY A C 1
ATOM 804 O O . GLY A 1 106 ? -16.531 -11.828 -9.914 1 86.75 106 GLY A O 1
ATOM 805 N N . ASP A 1 107 ? -18.109 -10.984 -11.227 1 83.81 107 ASP A N 1
ATOM 806 C CA . ASP A 1 107 ? -18.062 -12.07 -12.203 1 83.81 107 ASP A CA 1
ATOM 807 C C . ASP A 1 107 ? -16.719 -12.094 -12.93 1 83.81 107 ASP A C 1
ATOM 809 O O . ASP A 1 107 ? -16.234 -13.156 -13.328 1 83.81 107 ASP A O 1
ATOM 813 N N . ASP A 1 108 ? -16.172 -11.055 -13.062 1 89.88 108 ASP A N 1
ATOM 814 C CA . ASP A 1 108 ? -14.914 -10.938 -13.805 1 89.88 108 ASP A CA 1
ATOM 815 C C . ASP A 1 108 ? -13.758 -10.578 -12.883 1 89.88 108 ASP A C 1
ATOM 817 O O . ASP A 1 108 ? -12.93 -9.734 -13.211 1 89.88 108 ASP A O 1
ATOM 821 N N . TYR A 1 109 ? -13.781 -11.242 -11.828 1 95.81 109 TYR A N 1
ATOM 822 C CA . TYR A 1 109 ? -12.734 -11.023 -10.828 1 95.81 109 TYR A CA 1
ATOM 823 C C . TYR A 1 109 ? -11.906 -12.281 -10.617 1 95.81 109 TYR A C 1
ATOM 825 O O . TYR A 1 109 ? -12.406 -13.273 -10.086 1 95.81 109 TYR A O 1
ATOM 833 N N . TYR A 1 110 ? -10.719 -12.305 -11.102 1 97.94 110 TYR A N 1
ATOM 834 C CA . TYR A 1 110 ? -9.758 -13.398 -10.953 1 97.94 110 TYR A CA 1
ATOM 835 C C . TYR A 1 110 ? -8.539 -12.953 -10.164 1 97.94 110 TYR A C 1
ATOM 837 O O . TYR A 1 110 ? -7.902 -11.945 -10.5 1 97.94 110 TYR A O 1
ATOM 845 N N . ALA A 1 111 ? -8.234 -13.695 -9.031 1 98.5 111 ALA A N 1
ATOM 846 C CA . ALA A 1 111 ? -7.191 -13.148 -8.172 1 98.5 111 ALA A CA 1
ATOM 847 C C . ALA A 1 111 ? -6.418 -14.266 -7.473 1 98.5 111 ALA A C 1
ATOM 849 O O . ALA A 1 111 ? -6.84 -15.422 -7.484 1 98.5 111 ALA A O 1
ATOM 850 N N . ALA A 1 112 ? -5.32 -13.922 -6.906 1 98.81 112 ALA A N 1
ATOM 851 C CA . ALA A 1 112 ? -4.52 -14.742 -6.004 1 98.81 112 ALA A CA 1
ATOM 852 C C . ALA A 1 112 ? -3.859 -13.891 -4.926 1 98.81 112 ALA A C 1
ATOM 854 O O . ALA A 1 112 ? -3.658 -12.688 -5.117 1 98.81 112 ALA A O 1
ATOM 855 N N . TYR A 1 113 ? -3.568 -14.516 -3.82 1 98.88 113 TYR A N 1
ATOM 856 C CA . TYR A 1 113 ? -2.945 -13.867 -2.672 1 98.88 113 TYR A CA 1
ATOM 857 C C . TYR A 1 113 ? -1.705 -14.625 -2.221 1 98.88 113 TYR A C 1
ATOM 859 O O . TYR A 1 113 ? -1.707 -15.859 -2.178 1 98.88 113 TYR A O 1
ATOM 867 N N . VAL A 1 114 ? -0.685 -13.906 -1.875 1 98.94 114 VAL A N 1
ATOM 868 C CA . VAL A 1 114 ? 0.538 -14.516 -1.362 1 98.94 114 VAL A CA 1
ATOM 869 C C . VAL A 1 114 ? 1.127 -13.641 -0.257 1 98.94 114 VAL A C 1
ATOM 871 O O . VAL A 1 114 ? 0.689 -12.5 -0.056 1 98.94 114 VAL A O 1
ATOM 874 N N . ARG A 1 115 ? 2.02 -14.195 0.464 1 98.81 115 ARG A N 1
ATOM 875 C CA . ARG A 1 115 ? 2.912 -13.414 1.318 1 98.81 115 ARG A CA 1
ATOM 876 C C . ARG A 1 115 ? 4.352 -13.5 0.824 1 98.81 115 ARG A C 1
ATOM 878 O O . ARG A 1 115 ? 4.809 -14.57 0.404 1 98.81 115 ARG A O 1
ATOM 885 N N . ASP A 1 116 ? 5.023 -12.383 0.881 1 98.81 116 ASP A N 1
ATOM 886 C CA . ASP A 1 116 ? 6.449 -12.414 0.579 1 98.81 116 ASP A CA 1
ATOM 887 C C . ASP A 1 116 ? 7.238 -13.062 1.711 1 98.81 116 ASP A C 1
ATOM 889 O O . ASP A 1 116 ? 6.668 -13.43 2.74 1 98.81 116 ASP A O 1
ATOM 893 N N . PRO A 1 117 ? 8.531 -13.234 1.599 1 98.69 117 PRO A N 1
ATOM 894 C CA . PRO A 1 117 ? 9.312 -13.969 2.596 1 98.69 117 PRO A CA 1
ATOM 895 C C . PRO A 1 117 ? 9.312 -13.289 3.963 1 98.69 117 PRO A C 1
ATOM 897 O O . PRO A 1 117 ? 9.625 -13.922 4.973 1 98.69 117 PRO A O 1
ATOM 900 N N . ASP A 1 118 ? 9.023 -12 4.059 1 98.62 118 ASP A N 1
ATOM 901 C CA . ASP A 1 118 ? 9 -11.266 5.32 1 98.62 118 ASP A CA 1
ATOM 902 C C . ASP A 1 118 ? 7.586 -11.195 5.887 1 98.62 118 ASP A C 1
ATOM 904 O O . ASP A 1 118 ? 7.375 -10.672 6.98 1 98.62 118 ASP A O 1
ATOM 908 N N . GLY A 1 119 ? 6.625 -11.648 5.098 1 98.56 119 GLY A N 1
ATOM 909 C CA . GLY A 1 119 ? 5.27 -11.75 5.602 1 98.56 119 GLY A CA 1
ATOM 910 C C . GLY A 1 119 ? 4.332 -10.711 5.02 1 98.56 119 GLY A C 1
ATOM 911 O O . GLY A 1 119 ? 3.127 -10.734 5.281 1 98.56 119 GLY A O 1
ATOM 912 N N . ASN A 1 120 ? 4.809 -9.727 4.227 1 98.75 120 ASN A N 1
ATOM 913 C CA . ASN A 1 120 ? 3.926 -8.766 3.57 1 98.75 120 ASN A CA 1
ATOM 914 C C . ASN A 1 120 ? 2.941 -9.461 2.633 1 98.75 120 ASN A C 1
ATOM 916 O O . ASN A 1 120 ? 3.33 -10.32 1.843 1 98.75 120 ASN A O 1
ATOM 920 N N . LYS A 1 121 ? 1.688 -9.07 2.725 1 98.81 121 LYS A N 1
ATOM 921 C CA . LYS A 1 121 ? 0.661 -9.719 1.91 1 98.81 121 LYS A CA 1
ATOM 922 C C . LYS A 1 121 ? 0.442 -8.961 0.603 1 98.81 121 LYS A C 1
ATOM 924 O O . LYS A 1 121 ? 0.329 -7.734 0.6 1 98.81 121 LYS A O 1
ATOM 929 N N . LEU A 1 122 ? 0.396 -9.695 -0.483 1 98.94 122 LEU A N 1
ATOM 930 C CA . LEU A 1 122 ? 0.219 -9.172 -1.833 1 98.94 122 LEU A CA 1
ATOM 931 C C . LEU A 1 122 ? -0.942 -9.867 -2.537 1 98.94 122 LEU A C 1
ATOM 933 O O . LEU A 1 122 ? -1.249 -11.023 -2.244 1 98.94 122 LEU A O 1
ATOM 937 N N . GLN A 1 123 ? -1.513 -9.133 -3.404 1 98.94 123 GLN A N 1
ATOM 938 C CA . GLN A 1 123 ? -2.553 -9.664 -4.277 1 98.94 123 GLN A CA 1
ATOM 939 C C . GLN A 1 123 ? -2.295 -9.289 -5.734 1 98.94 123 GLN A C 1
ATOM 941 O O . GLN A 1 123 ? -1.821 -8.188 -6.02 1 98.94 123 GLN A O 1
ATOM 946 N N . ALA A 1 124 ? -2.514 -10.188 -6.637 1 98.81 124 ALA A N 1
ATOM 947 C CA . ALA A 1 124 ? -2.709 -9.883 -8.055 1 98.81 124 ALA A CA 1
ATOM 948 C C . ALA A 1 124 ? -4.16 -10.109 -8.469 1 98.81 124 ALA A C 1
ATOM 950 O O . ALA A 1 124 ? -4.758 -11.133 -8.125 1 98.81 124 ALA A O 1
ATOM 951 N N . VAL A 1 125 ? -4.684 -9.172 -9.211 1 98.44 125 VAL A N 1
ATOM 952 C CA . VAL A 1 125 ? -6.086 -9.273 -9.609 1 98.44 125 VAL A CA 1
ATOM 953 C C . VAL A 1 125 ? -6.23 -8.945 -11.094 1 98.44 125 VAL A C 1
ATOM 955 O O . VAL A 1 125 ? -5.625 -7.992 -11.586 1 98.44 125 VAL A O 1
ATOM 958 N N . CYS A 1 126 ? -6.973 -9.711 -11.781 1 97.56 126 CYS A N 1
ATOM 959 C CA . CYS A 1 126 ? -7.34 -9.516 -13.18 1 97.56 126 CYS A CA 1
ATOM 960 C C . CYS A 1 126 ? -8.844 -9.305 -13.328 1 97.56 126 CYS A C 1
ATOM 962 O O . CYS A 1 126 ? -9.633 -10.125 -12.867 1 97.56 126 CYS A O 1
ATOM 964 N N . TYR A 1 127 ? -9.234 -8.188 -13.953 1 92.5 127 TYR A N 1
ATOM 965 C CA . TYR A 1 127 ? -10.641 -7.883 -14.211 1 92.5 127 TYR A CA 1
ATOM 966 C C . TYR A 1 127 ? -11.055 -8.375 -15.594 1 92.5 127 TYR A C 1
ATOM 968 O O . TYR A 1 127 ? -10.68 -7.793 -16.609 1 92.5 127 TYR A O 1
ATOM 976 N N . ARG A 1 128 ? -11.039 -9.516 -15.883 1 76.75 128 ARG A N 1
ATOM 977 C CA . ARG A 1 128 ? -11.312 -10.117 -17.188 1 76.75 128 ARG A CA 1
ATOM 978 C C . ARG A 1 128 ? -12.562 -9.516 -17.812 1 76.75 128 ARG A C 1
ATOM 980 O O . ARG A 1 128 ? -13.594 -9.375 -17.156 1 76.75 128 ARG A O 1
ATOM 987 N N . ALA A 1 129 ? -12.414 -8.781 -19 1 55.19 129 ALA A N 1
ATOM 988 C CA . ALA A 1 129 ? -13.602 -8.484 -19.797 1 55.19 129 ALA A CA 1
ATOM 989 C C . ALA A 1 129 ? -14.344 -9.758 -20.172 1 55.19 129 ALA A C 1
ATOM 991 O O . ALA A 1 129 ? -13.727 -10.805 -20.391 1 55.19 129 ALA A O 1
ATOM 992 N N . PRO A 1 130 ? -15.695 -9.703 -20.125 1 42.56 130 PRO A N 1
ATOM 993 C CA . PRO A 1 130 ? -16.391 -10.758 -20.875 1 42.56 130 PRO A CA 1
ATOM 994 C C . PRO A 1 130 ? -15.875 -10.891 -22.312 1 42.56 130 PRO A C 1
ATOM 996 O O . PRO A 1 130 ? -15.367 -9.922 -22.875 1 42.56 130 PRO A O 1
ATOM 999 N N . MET B 1 1 ? -4.711 3.084 -17.266 1 76.5 1 MET B N 1
ATOM 1000 C CA . MET B 1 1 ? -5.172 2.197 -16.203 1 76.5 1 MET B CA 1
ATOM 1001 C C . MET B 1 1 ? -4.137 2.109 -15.078 1 76.5 1 MET B C 1
ATOM 1003 O O . MET B 1 1 ? -2.934 2.176 -15.336 1 76.5 1 MET B O 1
ATOM 1007 N N . SER B 1 2 ? -4.535 2.135 -13.836 1 90.25 2 SER B N 1
ATOM 1008 C CA . SER B 1 2 ? -3.631 2.1 -12.688 1 90.25 2 SER B CA 1
ATOM 1009 C C . SER B 1 2 ? -2.906 0.762 -12.594 1 90.25 2 SER B C 1
ATOM 1011 O O . SER B 1 2 ? -3.439 -0.269 -13.008 1 90.25 2 SER B O 1
ATOM 1013 N N . VAL B 1 3 ? -1.724 0.793 -12.086 1 95.5 3 VAL B N 1
ATOM 1014 C CA . VAL B 1 3 ? -0.966 -0.444 -11.922 1 95.5 3 VAL B CA 1
ATOM 1015 C C . VAL B 1 3 ? -1.394 -1.148 -10.641 1 95.5 3 VAL B C 1
ATOM 1017 O O . VAL B 1 3 ? -1.154 -2.348 -10.469 1 95.5 3 VAL B O 1
ATOM 1020 N N . LEU B 1 4 ? -1.935 -0.406 -9.734 1 97.88 4 LEU B N 1
ATOM 1021 C CA . LEU B 1 4 ? -2.508 -0.961 -8.516 1 97.88 4 LEU B CA 1
ATOM 1022 C C . LEU B 1 4 ? -4.031 -0.933 -8.57 1 97.88 4 LEU B C 1
ATOM 1024 O O . LEU B 1 4 ? -4.621 0.042 -9.039 1 97.88 4 LEU B O 1
ATOM 1028 N N . SER B 1 5 ? -4.621 -1.999 -8.094 1 97.31 5 SER B N 1
ATOM 1029 C CA . SER B 1 5 ? -6.07 -2.055 -7.961 1 97.31 5 SER B CA 1
ATOM 1030 C C . SER B 1 5 ? -6.535 -1.374 -6.68 1 97.31 5 SER B C 1
ATOM 1032 O O . SER B 1 5 ? -7.348 -0.449 -6.719 1 97.31 5 SER B O 1
ATOM 1034 N N . HIS B 1 6 ? -5.973 -1.859 -5.582 1 98 6 HIS B N 1
ATOM 1035 C CA . HIS B 1 6 ? -6.363 -1.311 -4.285 1 98 6 HIS B CA 1
ATOM 1036 C C . HIS B 1 6 ? -5.32 -1.623 -3.219 1 98 6 HIS B C 1
ATOM 1038 O O . HIS B 1 6 ? -4.43 -2.445 -3.438 1 98 6 HIS B O 1
ATOM 1044 N N . ILE B 1 7 ? -5.418 -0.866 -2.156 1 98.69 7 ILE B N 1
ATOM 1045 C CA . ILE B 1 7 ? -4.723 -1.123 -0.9 1 98.69 7 ILE B CA 1
ATOM 1046 C C . ILE B 1 7 ? -5.738 -1.322 0.221 1 98.69 7 ILE B C 1
ATOM 1048 O O . ILE B 1 7 ? -6.699 -0.554 0.341 1 98.69 7 ILE B O 1
ATOM 1052 N N . THR B 1 8 ? -5.527 -2.346 0.958 1 98.56 8 THR B N 1
ATOM 1053 C CA . THR B 1 8 ? -6.332 -2.537 2.16 1 98.56 8 THR B CA 1
ATOM 1054 C C . THR B 1 8 ? -5.508 -2.252 3.412 1 98.56 8 THR B C 1
ATOM 1056 O O . THR B 1 8 ? -4.379 -2.732 3.543 1 98.56 8 THR B O 1
ATOM 1059 N N . LEU B 1 9 ? -6.039 -1.459 4.258 1 98.69 9 LEU B N 1
ATOM 1060 C CA . LEU B 1 9 ? -5.477 -1.187 5.574 1 98.69 9 LEU B CA 1
ATOM 1061 C C . LEU B 1 9 ? -6.359 -1.772 6.672 1 98.69 9 LEU B C 1
ATOM 1063 O O . LEU B 1 9 ? -7.57 -1.549 6.688 1 98.69 9 LEU B O 1
ATOM 1067 N N . GLY B 1 10 ? -5.723 -2.492 7.547 1 98.56 10 GLY B N 1
ATOM 1068 C CA . GLY B 1 10 ? -6.461 -3.117 8.633 1 98.56 10 GLY B CA 1
ATOM 1069 C C . GLY B 1 10 ? -6.879 -2.137 9.711 1 98.56 10 GLY B C 1
ATOM 1070 O O . GLY B 1 10 ? -6.133 -1.214 10.047 1 98.56 10 GLY B O 1
ATOM 1071 N N . THR B 1 11 ? -7.996 -2.375 10.281 1 98.62 11 THR B N 1
ATOM 1072 C CA . THR B 1 11 ? -8.469 -1.561 11.398 1 98.62 11 THR B CA 1
ATOM 1073 C C . THR B 1 11 ? -9.242 -2.412 12.406 1 98.62 11 THR B C 1
ATOM 1075 O O . THR B 1 11 ? -9.836 -3.428 12.039 1 98.62 11 THR B O 1
ATOM 1078 N N . ASN B 1 12 ? -9.172 -2.027 13.648 1 98.5 12 ASN B N 1
ATOM 1079 C CA . ASN B 1 12 ? -9.891 -2.699 14.727 1 98.5 12 ASN B CA 1
ATOM 1080 C C . ASN B 1 12 ? -11.188 -1.964 15.07 1 98.5 12 ASN B C 1
ATOM 1082 O O . ASN B 1 12 ? -11.961 -2.428 15.914 1 98.5 12 ASN B O 1
ATOM 1086 N N . ASP B 1 13 ? -11.477 -0.826 14.508 1 97.69 13 ASP B N 1
ATOM 1087 C CA . ASP B 1 13 ? -12.648 0.018 14.695 1 97.69 13 ASP B CA 1
ATOM 1088 C C . ASP B 1 13 ? -12.969 0.82 13.438 1 97.69 13 ASP B C 1
ATOM 1090 O O . ASP B 1 13 ? -12.438 1.915 13.242 1 97.69 13 ASP B O 1
ATOM 1094 N N . THR B 1 14 ? -13.906 0.334 12.68 1 96.88 14 THR B N 1
ATOM 1095 C CA . THR B 1 14 ? -14.172 0.869 11.344 1 96.88 14 THR B CA 1
ATOM 1096 C C . THR B 1 14 ? -14.711 2.293 11.43 1 96.88 14 THR B C 1
ATOM 1098 O O . THR B 1 14 ? -14.367 3.145 10.609 1 96.88 14 THR B O 1
ATOM 1101 N N . ASP B 1 15 ? -15.508 2.557 12.414 1 96.25 15 ASP B N 1
ATOM 1102 C CA . ASP B 1 15 ? -16.062 3.898 12.57 1 96.25 15 ASP B CA 1
ATOM 1103 C C . ASP B 1 15 ? -14.961 4.906 12.914 1 96.25 15 ASP B C 1
ATOM 1105 O O . ASP B 1 15 ? -14.922 6.004 12.352 1 96.25 15 ASP B O 1
ATOM 1109 N N . ARG B 1 16 ? -14.18 4.504 13.852 1 97.88 16 ARG B N 1
ATOM 1110 C CA . ARG B 1 16 ? -13.062 5.367 14.219 1 97.88 16 ARG B CA 1
ATOM 1111 C C . ARG B 1 16 ? -12.141 5.605 13.023 1 97.88 16 ARG B C 1
ATOM 1113 O O . ARG B 1 16 ? -11.711 6.734 12.781 1 97.88 16 ARG B O 1
ATOM 1120 N N . ALA B 1 17 ? -11.844 4.551 12.312 1 98.25 17 ALA B N 1
ATOM 1121 C CA . ALA B 1 17 ? -10.992 4.664 11.133 1 98.25 17 ALA B CA 1
ATOM 1122 C C . ALA B 1 17 ? -11.625 5.582 10.086 1 98.25 17 ALA B C 1
ATOM 1124 O O . ALA B 1 17 ? -10.938 6.418 9.492 1 98.25 17 ALA B O 1
ATOM 1125 N N . ALA B 1 18 ? -12.875 5.422 9.883 1 97.56 18 ALA B N 1
ATOM 1126 C CA . ALA B 1 18 ? -13.57 6.234 8.891 1 97.56 18 ALA B CA 1
ATOM 1127 C C . ALA B 1 18 ? -13.461 7.719 9.227 1 97.56 18 ALA B C 1
ATOM 1129 O O . ALA B 1 18 ? -13.227 8.547 8.336 1 97.56 18 ALA B O 1
ATOM 1130 N N . ARG B 1 19 ? -13.648 8.078 10.453 1 98.19 19 ARG B N 1
ATOM 1131 C CA . ARG B 1 19 ? -13.516 9.477 10.859 1 98.19 19 ARG B CA 1
ATOM 1132 C C . ARG B 1 19 ? -12.117 10 10.57 1 98.19 19 ARG B C 1
ATOM 1134 O O . ARG B 1 19 ? -11.961 11.109 10.055 1 98.19 19 ARG B O 1
ATOM 1141 N N . PHE B 1 20 ? -11.172 9.195 10.891 1 98.88 20 PHE B N 1
ATOM 1142 C CA . PHE B 1 20 ? -9.781 9.555 10.641 1 98.88 20 PHE B CA 1
ATOM 1143 C C . PHE B 1 20 ? -9.523 9.727 9.148 1 98.88 20 PHE B C 1
ATOM 1145 O O . PHE B 1 20 ? -9.016 10.766 8.719 1 98.88 20 PHE B O 1
ATOM 1152 N N . TYR B 1 21 ? -9.859 8.805 8.328 1 98.88 21 TYR B N 1
ATOM 1153 C CA . TYR B 1 21 ? -9.484 8.781 6.914 1 98.88 21 TYR B CA 1
ATOM 1154 C C . TYR B 1 21 ? -10.352 9.75 6.113 1 98.88 21 TYR B C 1
ATOM 1156 O O . TYR B 1 21 ? -9.914 10.289 5.09 1 98.88 21 TYR B O 1
ATOM 1164 N N . ASP B 1 22 ? -11.617 10.023 6.555 1 98.69 22 ASP B N 1
ATOM 1165 C CA . ASP B 1 22 ? -12.391 11.109 5.961 1 98.69 22 ASP B CA 1
ATOM 1166 C C . ASP B 1 22 ? -11.602 12.422 5.98 1 98.69 22 ASP B C 1
ATOM 1168 O O . ASP B 1 22 ? -11.562 13.141 4.984 1 98.69 22 ASP B O 1
ATOM 1172 N N . ALA B 1 23 ? -11.031 12.625 7.105 1 98.81 23 ALA B N 1
ATOM 1173 C CA . ALA B 1 23 ? -10.305 13.883 7.285 1 98.81 23 ALA B CA 1
ATOM 1174 C C . ALA B 1 23 ? -8.977 13.852 6.535 1 98.81 23 ALA B C 1
ATOM 1176 O O . ALA B 1 23 ? -8.695 14.742 5.727 1 98.81 23 ALA B O 1
ATOM 1177 N N . VAL B 1 24 ? -8.188 12.859 6.75 1 98.81 24 VAL B N 1
ATOM 1178 C CA . VAL B 1 24 ? -6.801 12.789 6.316 1 98.81 24 VAL B CA 1
ATOM 1179 C C . VAL B 1 24 ? -6.738 12.625 4.797 1 98.81 24 VAL B C 1
ATOM 1181 O O . VAL B 1 24 ? -6.016 13.359 4.117 1 98.81 24 VAL B O 1
ATOM 1184 N N . LEU B 1 25 ? -7.469 11.688 4.262 1 98.88 25 LEU B N 1
ATOM 1185 C CA . LEU B 1 25 ? -7.484 11.5 2.816 1 98.88 25 LEU B CA 1
ATOM 1186 C C . LEU B 1 25 ? -8.281 12.602 2.129 1 98.88 25 LEU B C 1
ATOM 1188 O O . LEU B 1 25 ? -7.977 12.977 0.993 1 98.88 25 LEU B O 1
ATOM 1192 N N . GLY B 1 26 ? -9.281 13.133 2.85 1 98.69 26 GLY B N 1
ATOM 1193 C CA . GLY B 1 26 ? -9.977 14.305 2.342 1 98.69 26 GLY B CA 1
ATOM 1194 C C . GLY B 1 26 ? -9.047 15.461 2.039 1 98.69 26 GLY B C 1
ATOM 1195 O O . GLY B 1 26 ? -9.211 16.156 1.026 1 98.69 26 GLY B O 1
ATOM 1196 N N . ALA B 1 27 ? -8.102 15.656 2.867 1 98.62 27 ALA B N 1
ATOM 1197 C CA . ALA B 1 27 ? -7.125 16.719 2.695 1 98.62 27 ALA B CA 1
ATOM 1198 C C . ALA B 1 27 ? -6.316 16.531 1.418 1 98.62 27 ALA B C 1
ATOM 1200 O O . ALA B 1 27 ? -5.699 17.469 0.917 1 98.62 27 ALA B O 1
ATOM 1201 N N . LEU B 1 28 ? -6.328 15.344 0.936 1 98.44 28 LEU B N 1
ATOM 1202 C CA . LEU B 1 28 ? -5.523 15.016 -0.234 1 98.44 28 LEU B CA 1
ATOM 1203 C C . LEU B 1 28 ? -6.402 14.836 -1.469 1 98.44 28 LEU B C 1
ATOM 1205 O O . LEU B 1 28 ? -5.93 14.383 -2.514 1 98.44 28 LEU B O 1
ATOM 1209 N N . GLY B 1 29 ? -7.676 15.047 -1.352 1 98 29 GLY B N 1
ATOM 1210 C CA . GLY B 1 29 ? -8.57 15.055 -2.5 1 98 29 GLY B CA 1
ATOM 1211 C C . GLY B 1 29 ? -9.328 13.758 -2.676 1 98 29 GLY B C 1
ATOM 1212 O O . GLY B 1 29 ? -10.023 13.562 -3.676 1 98 29 GLY B O 1
ATOM 1213 N N . PHE B 1 30 ? -9.148 12.844 -1.731 1 98.5 30 PHE B N 1
ATOM 1214 C CA . PHE B 1 30 ? -9.93 11.617 -1.773 1 98.5 30 PHE B CA 1
ATOM 1215 C C . PHE B 1 30 ? -11.32 11.836 -1.199 1 98.5 30 PHE B C 1
ATOM 1217 O O . PHE B 1 30 ? -11.531 12.734 -0.388 1 98.5 30 PHE B O 1
ATOM 1224 N N . ALA B 1 31 ? -12.195 11.008 -1.643 1 98.25 31 ALA B N 1
ATOM 1225 C CA . ALA B 1 31 ? -13.547 10.977 -1.092 1 98.25 31 ALA B CA 1
ATOM 1226 C C . ALA B 1 31 ? -13.984 9.555 -0.783 1 98.25 31 ALA B C 1
ATOM 1228 O O . ALA B 1 31 ? -13.641 8.617 -1.508 1 98.25 31 ALA B O 1
ATOM 1229 N N . ARG B 1 32 ? -14.766 9.492 0.3 1 97.62 32 ARG B N 1
ATOM 1230 C CA . ARG B 1 32 ? -15.344 8.195 0.622 1 97.62 32 ARG B CA 1
ATOM 1231 C C . ARG B 1 32 ? -16.391 7.785 -0.413 1 97.62 32 ARG B C 1
ATOM 1233 O O . ARG B 1 32 ? -17.219 8.602 -0.813 1 97.62 32 ARG B O 1
ATOM 1240 N N . LEU B 1 33 ? -16.281 6.527 -0.828 1 97.31 33 LEU B N 1
ATOM 1241 C CA . LEU B 1 33 ? -17.234 5.992 -1.785 1 97.31 33 LEU B CA 1
ATOM 1242 C C . LEU B 1 33 ? -18.547 5.641 -1.097 1 97.31 33 LEU B C 1
ATOM 1244 O O . LEU B 1 33 ? -18.547 5.137 0.027 1 97.31 33 LEU B O 1
ATOM 1248 N N . PRO B 1 34 ? -19.625 5.949 -1.789 1 93.62 34 PRO B N 1
ATOM 1249 C CA . PRO B 1 34 ? -20.906 5.5 -1.242 1 93.62 34 PRO B CA 1
ATOM 1250 C C . PRO B 1 34 ? -21.047 3.979 -1.262 1 93.62 34 PRO B C 1
ATOM 1252 O O . PRO B 1 34 ? -20.844 3.348 -2.303 1 93.62 34 PRO B O 1
ATOM 1255 N N . LYS B 1 35 ? -21.328 3.438 -0.148 1 90.25 35 LYS B N 1
ATOM 1256 C CA . LYS B 1 35 ? -21.531 1.996 -0.011 1 90.25 35 LYS B CA 1
ATOM 1257 C C . LYS B 1 35 ? -22.719 1.688 0.89 1 90.25 35 LYS B C 1
ATOM 1259 O O . LYS B 1 35 ? -23.109 2.52 1.71 1 90.25 35 LYS B O 1
ATOM 1264 N N . PRO B 1 36 ? -23.203 0.519 0.633 1 86.44 36 PRO B N 1
ATOM 1265 C CA . PRO B 1 36 ? -24.266 0.113 1.553 1 86.44 36 PRO B CA 1
ATOM 1266 C C . PRO B 1 36 ? -23.797 0.057 3.006 1 86.44 36 PRO B C 1
ATOM 1268 O O . PRO B 1 36 ? -22.609 -0.081 3.271 1 86.44 36 PRO B O 1
ATOM 1271 N N . GLU B 1 37 ? -24.812 0.199 3.85 1 82.94 37 GLU B N 1
ATOM 1272 C CA . GLU B 1 37 ? -24.5 0.114 5.273 1 82.94 37 GLU B CA 1
ATOM 1273 C C . GLU B 1 37 ? -23.812 -1.207 5.617 1 82.94 37 GLU B C 1
ATOM 1275 O O . GLU B 1 37 ? -24.203 -2.26 5.102 1 82.94 37 GLU B O 1
ATOM 1280 N N . GLY B 1 38 ? -22.828 -1.158 6.488 1 84.25 38 GLY B N 1
ATOM 1281 C CA . GLY B 1 38 ? -22.156 -2.369 6.941 1 84.25 38 GLY B CA 1
ATOM 1282 C C . GLY B 1 38 ? -20.938 -2.721 6.113 1 84.25 38 GLY B C 1
ATOM 1283 O O . GLY B 1 38 ? -20.125 -3.545 6.527 1 84.25 38 GLY B O 1
ATOM 1284 N N . LYS B 1 39 ? -20.875 -2.08 4.941 1 87.62 39 LYS B N 1
ATOM 1285 C CA . LYS B 1 39 ? -19.688 -2.348 4.117 1 87.62 39 LYS B CA 1
ATOM 1286 C C . LYS B 1 39 ? -18.516 -1.488 4.547 1 87.62 39 LYS B C 1
ATOM 1288 O O . LYS B 1 39 ? -18.688 -0.332 4.938 1 87.62 39 LYS B O 1
ATOM 1293 N N . PRO B 1 40 ? -17.406 -2.039 4.504 1 89.69 40 PRO B N 1
ATOM 1294 C CA . PRO B 1 40 ? -16.234 -1.274 4.926 1 89.69 40 PRO B CA 1
ATOM 1295 C C . PRO B 1 40 ? -16 -0.03 4.07 1 89.69 40 PRO B C 1
ATOM 1297 O O . PRO B 1 40 ? -16.297 -0.033 2.875 1 89.69 40 PRO B O 1
ATOM 1300 N N . PRO B 1 41 ? -15.492 1.023 4.719 1 97.19 41 PRO B N 1
ATOM 1301 C CA . PRO B 1 41 ? -15.211 2.256 3.98 1 97.19 41 PRO B CA 1
ATOM 1302 C C . PRO B 1 41 ? -14.18 2.053 2.873 1 97.19 41 PRO B C 1
ATOM 1304 O O . PRO B 1 41 ? -13.273 1.221 3.01 1 97.19 41 PRO B O 1
ATOM 1307 N N . ALA B 1 42 ? -14.359 2.783 1.817 1 98 42 ALA B N 1
ATOM 1308 C CA . ALA B 1 42 ? -13.445 2.84 0.682 1 98 42 ALA B CA 1
ATOM 1309 C C . ALA B 1 42 ? -13.273 4.273 0.186 1 98 42 ALA B C 1
ATOM 1311 O O . ALA B 1 42 ? -14.195 5.09 0.297 1 98 42 ALA B O 1
ATOM 1312 N N . TYR B 1 43 ? -12.109 4.574 -0.299 1 98.62 43 TYR B N 1
ATOM 1313 C CA . TYR B 1 43 ? -11.805 5.934 -0.728 1 98.62 43 TYR B CA 1
ATOM 1314 C C . TYR B 1 43 ? -11.156 5.938 -2.109 1 98.62 43 TYR B C 1
ATOM 1316 O O . TYR B 1 43 ? -10.336 5.074 -2.42 1 98.62 43 TYR B O 1
ATOM 1324 N N . GLU B 1 44 ? -11.516 6.895 -2.932 1 98.12 44 GLU B N 1
ATOM 1325 C CA . GLU B 1 44 ? -10.883 7.164 -4.215 1 98.12 44 GLU B CA 1
ATOM 1326 C C . GLU B 1 44 ? -10.719 8.664 -4.445 1 98.12 44 GLU B C 1
ATOM 1328 O O . GLU B 1 44 ? -11.398 9.477 -3.807 1 98.12 44 GLU B O 1
ATOM 1333 N N . LYS B 1 45 ? -9.734 8.938 -5.207 1 97.62 45 LYS B N 1
ATOM 1334 C CA . LYS B 1 45 ? -9.555 10.312 -5.652 1 97.62 45 LYS B CA 1
ATOM 1335 C C . LYS B 1 45 ? -10.047 10.5 -7.086 1 97.62 45 LYS B C 1
ATOM 1337 O O . LYS B 1 45 ? -9.438 9.977 -8.023 1 97.62 45 LYS B O 1
ATOM 1342 N N . ASN B 1 46 ? -11.156 11.234 -7.316 1 94.25 46 ASN B N 1
ATOM 1343 C CA . ASN B 1 46 ? -11.727 11.539 -8.625 1 94.25 46 ASN B CA 1
ATOM 1344 C C . ASN B 1 46 ? -12.039 10.266 -9.406 1 94.25 46 ASN B C 1
ATOM 1346 O O . ASN B 1 46 ? -11.789 10.195 -10.609 1 94.25 46 ASN B O 1
ATOM 1350 N N . GLY B 1 47 ? -12.453 9.258 -8.766 1 92.31 47 GLY B N 1
ATOM 1351 C CA . GLY B 1 47 ? -12.859 8.016 -9.406 1 92.31 47 GLY B CA 1
ATOM 1352 C C . GLY B 1 47 ? -11.688 7.195 -9.914 1 92.31 47 GLY B C 1
ATOM 1353 O O . GLY B 1 47 ? -11.867 6.262 -10.695 1 92.31 47 GLY B O 1
ATOM 1354 N N . ARG B 1 48 ? -10.531 7.562 -9.484 1 93.56 48 ARG B N 1
ATOM 1355 C CA . ARG B 1 48 ? -9.344 6.887 -9.984 1 93.56 48 ARG B CA 1
ATOM 1356 C C . ARG B 1 48 ? -8.875 5.812 -9.008 1 93.56 48 ARG B C 1
ATOM 1358 O O . ARG B 1 48 ? -8.984 5.977 -7.793 1 93.56 48 ARG B O 1
ATOM 1365 N N . MET B 1 49 ? -8.266 4.758 -9.594 1 93.69 49 MET B N 1
ATOM 1366 C CA . MET B 1 49 ? -7.566 3.746 -8.812 1 93.69 49 MET B CA 1
ATOM 1367 C C . MET B 1 49 ? -6.16 4.207 -8.453 1 93.69 49 MET B C 1
ATOM 1369 O O . MET B 1 49 ? -5.582 5.047 -9.148 1 93.69 49 MET B O 1
ATOM 1373 N N . PRO B 1 50 ? -5.605 3.594 -7.332 1 97.56 50 PRO B N 1
ATOM 1374 C CA . PRO B 1 50 ? -6.141 2.504 -6.512 1 97.56 50 PRO B CA 1
ATOM 1375 C C . PRO B 1 50 ? -7.191 2.98 -5.512 1 97.56 50 PRO B C 1
ATOM 1377 O O . PRO B 1 50 ? -7.18 4.145 -5.105 1 97.56 50 PRO B O 1
ATOM 1380 N N . THR B 1 51 ? -8.07 2.08 -5.195 1 97.88 51 THR B N 1
ATOM 1381 C CA . THR B 1 51 ? -8.992 2.277 -4.078 1 97.88 51 THR B CA 1
ATOM 1382 C C . THR B 1 51 ? -8.305 1.963 -2.752 1 97.88 51 THR B C 1
ATOM 1384 O O . THR B 1 51 ? -7.551 0.994 -2.652 1 97.88 51 THR B O 1
ATOM 1387 N N . ILE B 1 52 ? -8.539 2.826 -1.705 1 98.75 52 ILE B N 1
ATOM 1388 C CA . ILE B 1 52 ? -8.078 2.547 -0.352 1 98.75 52 ILE B CA 1
ATOM 1389 C C . ILE B 1 52 ? -9.219 1.956 0.475 1 98.75 52 ILE B C 1
ATOM 1391 O O . ILE B 1 52 ? -10.25 2.598 0.664 1 98.75 52 ILE B O 1
ATOM 1395 N N . TYR B 1 53 ? -9 0.779 0.964 1 98.31 53 TYR B N 1
ATOM 1396 C CA . TYR B 1 53 ? -10.008 0.098 1.763 1 98.31 53 TYR B CA 1
ATOM 1397 C C . TYR B 1 53 ? -9.609 0.056 3.232 1 98.31 53 TYR B C 1
ATOM 1399 O O . TYR B 1 53 ? -8.438 -0.135 3.557 1 98.31 53 TYR B O 1
ATOM 1407 N N . LEU B 1 54 ? -10.586 0.177 4.066 1 98.19 54 LEU B N 1
ATOM 1408 C CA . LEU B 1 54 ? -10.438 -0.057 5.5 1 98.19 54 LEU B CA 1
ATOM 1409 C C . LEU B 1 54 ? -11.242 -1.272 5.938 1 98.19 54 LEU B C 1
ATOM 1411 O O . LEU B 1 54 ? -12.477 -1.266 5.859 1 98.19 54 LEU B O 1
ATOM 1415 N N . TYR B 1 55 ? -10.547 -2.281 6.496 1 96.38 55 TYR B N 1
ATOM 1416 C CA . TYR B 1 55 ? -11.242 -3.512 6.855 1 96.38 55 TYR B CA 1
ATOM 1417 C C . TYR B 1 55 ? -10.711 -4.074 8.172 1 96.38 55 TYR B C 1
ATOM 1419 O O . TYR B 1 55 ? -9.516 -4.008 8.438 1 96.38 55 TYR B O 1
ATOM 1427 N N . PRO B 1 56 ? -11.719 -4.688 8.922 1 96.88 56 PRO B N 1
ATOM 1428 C CA . PRO B 1 56 ? -11.172 -5.672 9.859 1 96.88 56 PRO B CA 1
ATOM 1429 C C . PRO B 1 56 ? -10.516 -6.859 9.156 1 96.88 56 PRO B C 1
ATOM 1431 O O . PRO B 1 56 ? -10.945 -7.242 8.062 1 96.88 56 PRO B O 1
ATOM 1434 N N . PRO B 1 57 ? -9.508 -7.438 9.82 1 97.5 57 PRO B N 1
ATOM 1435 C CA . PRO 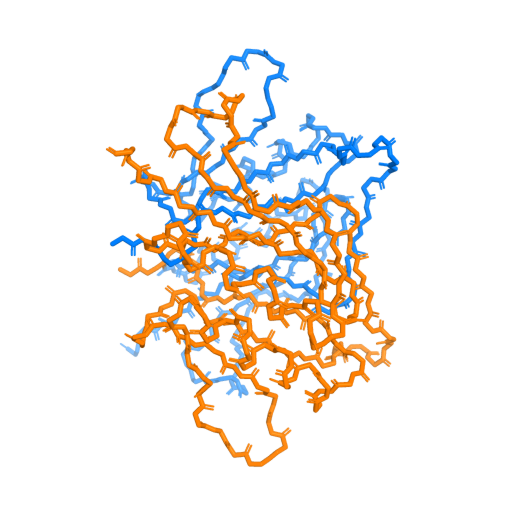B 1 57 ? -8.852 -8.555 9.148 1 97.5 57 PRO B CA 1
ATOM 1436 C C . PRO B 1 57 ? -9.797 -9.727 8.883 1 97.5 57 PRO B C 1
ATOM 1438 O O . PRO B 1 57 ? -10.641 -10.039 9.727 1 97.5 57 PRO B O 1
ATOM 1441 N N . ALA B 1 58 ? -9.602 -10.359 7.773 1 93.56 58 ALA B N 1
ATOM 1442 C CA . ALA B 1 58 ? -10.484 -11.438 7.312 1 93.56 58 ALA B CA 1
ATOM 1443 C C . ALA B 1 58 ? -10.383 -12.648 8.234 1 93.56 58 ALA B C 1
ATOM 1445 O O . ALA B 1 58 ? -11.344 -13.414 8.367 1 93.56 58 ALA B O 1
ATOM 1446 N N . ASP B 1 59 ? -9.289 -12.734 8.93 1 95.75 59 ASP B N 1
ATOM 1447 C CA . ASP B 1 59 ? -9.07 -13.938 9.734 1 95.75 59 ASP B CA 1
ATOM 1448 C C . ASP B 1 59 ? -9.656 -13.766 11.133 1 95.75 59 ASP B C 1
ATOM 1450 O O . ASP B 1 59 ? -9.516 -14.656 11.977 1 95.75 59 ASP B O 1
ATOM 1454 N N . GLY B 1 60 ? -10.172 -12.68 11.391 1 96.5 60 GLY B N 1
ATOM 1455 C CA . GLY B 1 60 ? -10.859 -12.438 12.648 1 96.5 60 GLY B CA 1
ATOM 1456 C C . GLY B 1 60 ? -9.93 -12.008 13.766 1 96.5 60 GLY B C 1
ATOM 1457 O O . GLY B 1 60 ? -10.391 -11.656 14.859 1 96.5 60 GLY B O 1
ATOM 1458 N N . ARG B 1 61 ? -8.641 -12.117 13.586 1 98.19 61 ARG B N 1
ATOM 1459 C CA . ARG B 1 61 ? -7.68 -11.641 14.578 1 98.19 61 ARG B CA 1
ATOM 1460 C C . ARG B 1 61 ? -7.535 -10.125 14.508 1 98.19 61 ARG B C 1
ATOM 1462 O O . ARG B 1 61 ? -7.938 -9.5 13.523 1 98.19 61 ARG B O 1
ATOM 1469 N N . PRO B 1 62 ? -7.016 -9.484 15.578 1 98.5 62 PRO B N 1
ATOM 1470 C CA . PRO B 1 62 ? -6.875 -8.031 15.57 1 98.5 62 PRO B CA 1
ATOM 1471 C C . PRO B 1 62 ? -5.984 -7.531 14.43 1 98.5 62 PRO B C 1
ATOM 1473 O O . PRO B 1 62 ? -5 -8.188 14.078 1 98.5 62 PRO B O 1
ATOM 1476 N N . ALA B 1 63 ? -6.387 -6.387 13.867 1 98.62 63 ALA B N 1
ATOM 1477 C CA . ALA B 1 63 ? -5.508 -5.688 12.93 1 98.62 63 ALA B CA 1
ATOM 1478 C C . ALA B 1 63 ? -4.215 -5.254 13.617 1 98.62 63 ALA B C 1
ATOM 1480 O O . ALA B 1 63 ? -4.234 -4.816 14.773 1 98.62 63 ALA B O 1
ATOM 1481 N N . THR B 1 64 ? -3.121 -5.438 12.938 1 98.56 64 THR B N 1
ATOM 1482 C CA . THR B 1 64 ? -1.82 -4.938 13.367 1 98.56 64 THR B CA 1
ATOM 1483 C C . THR B 1 64 ? -1.144 -4.148 12.25 1 98.56 64 THR B C 1
ATOM 1485 O O . THR B 1 64 ? -1.648 -4.098 11.125 1 98.56 64 THR B O 1
ATOM 1488 N N . TRP B 1 65 ? -0.05 -3.482 12.602 1 97.56 65 TRP B N 1
ATOM 1489 C CA . TRP B 1 65 ? 0.71 -2.715 11.617 1 97.56 65 TRP B CA 1
ATOM 1490 C C . TRP B 1 65 ? 2.107 -3.295 11.438 1 97.56 65 TRP B C 1
ATOM 1492 O O . TRP B 1 65 ? 2.625 -3.977 12.328 1 97.56 65 TRP B O 1
ATOM 1502 N N . GLY B 1 66 ? 2.627 -3.078 10.242 1 97.75 66 GLY B N 1
ATOM 1503 C CA . GLY B 1 66 ? 3.971 -3.555 9.961 1 97.75 66 GLY B CA 1
ATOM 1504 C C . GLY B 1 66 ? 5.031 -2.484 10.125 1 97.75 66 GLY B C 1
ATOM 1505 O O . GLY B 1 66 ? 4.828 -1.335 9.734 1 97.75 66 GLY B O 1
ATOM 1506 N N . ASN B 1 67 ? 6.168 -2.914 10.75 1 98.38 67 ASN B N 1
ATOM 1507 C CA . ASN B 1 67 ? 7.344 -2.047 10.766 1 98.38 67 ASN B CA 1
ATOM 1508 C C . ASN B 1 67 ? 8.078 -2.066 9.43 1 98.38 67 ASN B C 1
ATOM 1510 O O . ASN B 1 67 ? 8.539 -3.119 8.984 1 98.38 67 ASN B O 1
ATOM 1514 N N . GLY B 1 68 ? 8.164 -0.892 8.797 1 97.88 68 GLY B N 1
ATOM 1515 C CA . GLY B 1 68 ? 8.852 -0.82 7.52 1 97.88 68 GLY B CA 1
ATOM 1516 C C . GLY B 1 68 ? 7.918 -0.629 6.34 1 97.88 68 GLY B C 1
ATOM 1517 O O . GLY B 1 68 ? 8.367 -0.45 5.207 1 97.88 68 GLY B O 1
ATOM 1518 N N . THR B 1 69 ? 6.625 -0.633 6.637 1 98.25 69 THR B N 1
ATOM 1519 C CA . THR B 1 69 ? 5.633 -0.47 5.578 1 98.25 69 THR B CA 1
ATOM 1520 C C . THR B 1 69 ? 4.953 0.892 5.684 1 98.25 69 THR B C 1
ATOM 1522 O O . THR B 1 69 ? 4.602 1.337 6.777 1 98.25 69 THR B O 1
ATOM 1525 N N . HIS B 1 70 ? 4.824 1.568 4.594 1 98.44 70 HIS B N 1
ATOM 1526 C CA . HIS B 1 70 ? 3.951 2.734 4.574 1 98.44 70 HIS B CA 1
ATOM 1527 C C . HIS B 1 70 ? 3.439 3.018 3.164 1 98.44 70 HIS B C 1
ATOM 1529 O O . HIS B 1 70 ? 4 2.518 2.186 1 98.44 70 HIS B O 1
ATOM 1535 N N . VAL B 1 71 ? 2.369 3.75 3.062 1 98.81 71 VAL B N 1
ATOM 1536 C CA . VAL B 1 71 ? 1.757 4.219 1.822 1 98.81 71 VAL B CA 1
ATOM 1537 C C . VAL B 1 71 ? 1.961 5.723 1.681 1 98.81 71 VAL B C 1
ATOM 1539 O O . VAL B 1 71 ? 1.625 6.488 2.588 1 98.81 71 VAL B O 1
ATOM 1542 N N . ALA B 1 72 ? 2.5 6.121 0.574 1 98.81 72 ALA B N 1
ATOM 1543 C CA . ALA B 1 72 ? 2.754 7.539 0.319 1 98.81 72 ALA B CA 1
ATOM 1544 C C . ALA B 1 72 ? 1.789 8.086 -0.727 1 98.81 72 ALA B C 1
ATOM 1546 O O . ALA B 1 72 ? 1.803 7.656 -1.882 1 98.81 72 ALA B O 1
ATOM 1547 N N . PHE B 1 73 ? 1.057 9.062 -0.325 1 98.75 73 PHE B N 1
ATOM 1548 C CA . PHE B 1 73 ? 0.093 9.719 -1.202 1 98.75 73 PHE B CA 1
ATOM 1549 C C . PHE B 1 73 ? 0.685 10.984 -1.808 1 98.75 73 PHE B C 1
ATOM 1551 O O . PHE B 1 73 ? 1.397 11.727 -1.13 1 98.75 73 PHE B O 1
ATOM 1558 N N . VAL B 1 74 ? 0.295 11.242 -3.076 1 97.69 74 VAL B N 1
ATOM 1559 C CA . VAL B 1 74 ? 0.718 12.484 -3.717 1 97.69 74 VAL B CA 1
ATOM 1560 C C . VAL B 1 74 ? -0.177 13.633 -3.26 1 97.69 74 VAL B C 1
ATOM 1562 O O . VAL B 1 74 ? -1.404 13.539 -3.33 1 97.69 74 VAL B O 1
ATOM 1565 N N . ALA B 1 75 ? 0.404 14.625 -2.744 1 97.69 75 ALA B N 1
ATOM 1566 C CA . ALA B 1 75 ? -0.28 15.883 -2.445 1 97.69 75 ALA B CA 1
ATOM 1567 C C . ALA B 1 75 ? -0.008 16.922 -3.525 1 97.69 75 ALA B C 1
ATOM 1569 O O . ALA B 1 75 ? 1.126 17.062 -3.988 1 97.69 75 ALA B O 1
ATOM 1570 N N . GLU B 1 76 ? -0.964 17.719 -3.869 1 95.75 76 GLU B N 1
ATOM 1571 C CA . GLU B 1 76 ? -0.831 18.688 -4.949 1 95.75 76 GLU B CA 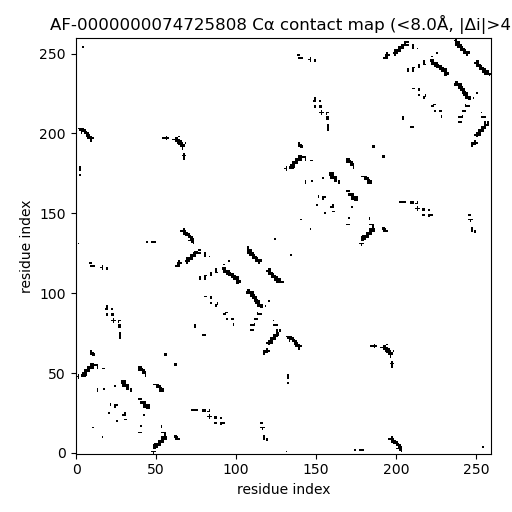1
ATOM 1572 C C . GLU B 1 76 ? -0.11 19.953 -4.473 1 95.75 76 GLU B C 1
ATOM 1574 O O . GLU B 1 76 ? 0.458 20.688 -5.281 1 95.75 76 GLU B O 1
ATOM 1579 N N . THR B 1 77 ? -0.216 20.234 -3.201 1 96.75 77 THR B N 1
ATOM 1580 C CA . THR B 1 77 ? 0.416 21.422 -2.633 1 96.75 77 THR B CA 1
ATOM 1581 C C . THR B 1 77 ? 1.06 21.094 -1.287 1 96.75 77 THR B C 1
ATOM 1583 O O . THR B 1 77 ? 0.694 20.109 -0.6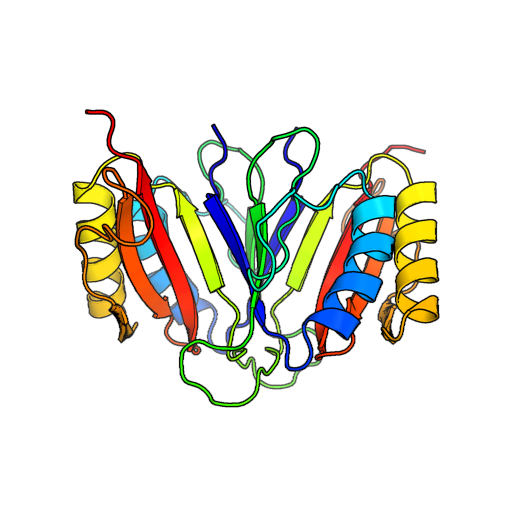39 1 96.75 77 THR B O 1
ATOM 1586 N N . THR B 1 78 ? 1.989 21.984 -0.904 1 97.62 78 THR B N 1
ATOM 1587 C CA . THR B 1 78 ? 2.59 21.844 0.417 1 97.62 78 THR B CA 1
ATOM 1588 C C . THR B 1 78 ? 1.559 22.094 1.513 1 97.62 78 THR B C 1
ATOM 1590 O O . THR B 1 78 ? 1.616 21.484 2.58 1 97.62 78 THR B O 1
ATOM 1593 N N . ASP B 1 79 ? 0.587 22.906 1.264 1 98.12 79 ASP B N 1
ATOM 1594 C CA . ASP B 1 79 ? -0.488 23.156 2.219 1 98.12 79 ASP B CA 1
ATOM 1595 C C . ASP B 1 79 ? -1.293 21.875 2.482 1 98.12 79 ASP B C 1
ATOM 1597 O O . ASP B 1 79 ? -1.745 21.641 3.605 1 98.12 79 ASP B O 1
ATOM 1601 N N . ALA B 1 80 ? -1.503 21.125 1.448 1 98.5 80 ALA B N 1
ATOM 1602 C CA . ALA B 1 80 ? -2.229 19.875 1.606 1 98.5 80 ALA B CA 1
ATOM 1603 C C . ALA B 1 80 ? -1.455 18.891 2.492 1 98.5 80 ALA B C 1
ATOM 1605 O O . ALA B 1 80 ? -2.053 18.141 3.258 1 98.5 80 ALA B O 1
ATOM 1606 N N . VAL B 1 81 ? -0.119 18.922 2.354 1 98.69 81 VAL B N 1
ATOM 1607 C CA . VAL B 1 81 ? 0.716 18.109 3.221 1 98.69 81 VAL B CA 1
ATOM 1608 C C . VAL B 1 81 ? 0.548 18.547 4.672 1 98.69 81 VAL B C 1
ATOM 1610 O O . VAL B 1 81 ? 0.386 17.719 5.566 1 98.69 81 VAL B O 1
ATOM 1613 N N . ASP B 1 82 ? 0.586 19.859 4.875 1 98.81 82 ASP B N 1
ATOM 1614 C CA . ASP B 1 82 ? 0.405 20.406 6.219 1 98.81 82 ASP B CA 1
ATOM 1615 C C . ASP B 1 82 ? -0.955 20.016 6.789 1 98.81 82 ASP B C 1
ATOM 1617 O O . ASP B 1 82 ? -1.052 19.594 7.949 1 98.81 82 ASP B O 1
ATOM 1621 N N . ALA B 1 83 ? -1.983 20.141 6.012 1 98.88 83 ALA B N 1
ATOM 1622 C CA . ALA B 1 83 ? -3.338 19.797 6.441 1 98.88 83 ALA B CA 1
ATOM 1623 C C . ALA B 1 83 ? -3.451 18.312 6.766 1 98.88 83 ALA B C 1
ATOM 1625 O O . ALA B 1 83 ? -4.059 17.938 7.77 1 98.88 83 ALA B O 1
ATOM 1626 N N . PHE B 1 84 ? -2.922 17.531 5.938 1 98.88 84 PHE B N 1
ATOM 1627 C CA . PHE B 1 84 ? -2.865 16.078 6.137 1 98.88 84 PHE B CA 1
ATOM 1628 C C . PHE B 1 84 ? -2.307 15.742 7.512 1 98.88 84 PHE B C 1
ATOM 1630 O O . PHE B 1 84 ? -2.916 14.984 8.266 1 98.88 84 PHE B O 1
ATOM 1637 N N . HIS B 1 85 ? -1.218 16.281 7.789 1 98.94 85 HIS B N 1
ATOM 1638 C CA . HIS B 1 85 ? -0.547 16.016 9.055 1 98.94 85 HIS B CA 1
ATOM 1639 C C . HIS B 1 85 ? -1.37 16.531 10.234 1 98.94 85 HIS B C 1
ATOM 1641 O O . HIS B 1 85 ? -1.611 15.789 11.195 1 98.94 85 HIS B O 1
ATOM 1647 N N . ARG B 1 86 ? -1.778 17.734 10.172 1 98.94 86 ARG B N 1
ATOM 1648 C CA . ARG B 1 86 ? -2.568 18.344 11.234 1 98.94 86 ARG B CA 1
ATOM 1649 C C . ARG B 1 86 ? -3.84 17.547 11.5 1 98.94 86 ARG B C 1
ATOM 1651 O O . ARG B 1 86 ? -4.16 17.234 12.648 1 98.94 86 ARG B O 1
ATOM 1658 N N . LEU B 1 87 ? -4.531 17.203 10.492 1 98.94 87 LEU B N 1
ATOM 1659 C CA . LEU B 1 87 ? -5.793 16.484 10.617 1 98.94 87 LEU B CA 1
ATOM 1660 C C . LEU B 1 87 ? -5.566 15.094 11.195 1 98.94 87 LEU B C 1
ATOM 1662 O O . LEU B 1 87 ? -6.41 14.578 11.938 1 98.94 87 LEU B O 1
ATOM 1666 N N . ALA B 1 88 ? -4.48 14.461 10.812 1 98.94 88 ALA B N 1
ATOM 1667 C CA . ALA B 1 88 ? -4.164 13.164 11.398 1 98.94 88 ALA B CA 1
ATOM 1668 C C . ALA B 1 88 ? -4.059 13.25 12.914 1 98.94 88 ALA B C 1
ATOM 1670 O O . ALA B 1 88 ? -4.641 12.438 13.633 1 98.94 88 ALA B O 1
ATOM 1671 N N . LEU B 1 89 ? -3.322 14.25 13.367 1 98.88 89 LEU B N 1
ATOM 1672 C CA . LEU B 1 89 ? -3.146 14.422 14.812 1 98.88 89 LEU B CA 1
ATOM 1673 C C . LEU B 1 89 ? -4.469 14.766 15.484 1 98.88 89 LEU B C 1
ATOM 1675 O O . LEU B 1 89 ? -4.766 14.266 16.578 1 98.88 89 LEU B O 1
ATOM 1679 N N . ASP B 1 90 ? -5.234 15.555 14.828 1 98.81 90 ASP B N 1
ATOM 1680 C CA . ASP B 1 90 ? -6.516 15.992 15.375 1 98.81 90 ASP B CA 1
ATOM 1681 C C . ASP B 1 90 ? -7.5 14.828 15.469 1 98.81 90 ASP B C 1
ATOM 1683 O O . ASP B 1 90 ? -8.5 14.906 16.188 1 98.81 90 ASP B O 1
ATOM 1687 N N . HIS B 1 91 ? -7.289 13.797 14.742 1 98.75 91 HIS B N 1
ATOM 1688 C CA . HIS B 1 91 ? -8.273 12.727 14.656 1 98.75 91 HIS B CA 1
ATOM 1689 C C . HIS B 1 91 ? -7.695 11.406 15.164 1 98.75 91 HIS B C 1
ATOM 1691 O O . HIS B 1 91 ? -8.039 10.336 14.656 1 98.75 91 HIS B O 1
ATOM 1697 N N . GLY B 1 92 ? -6.766 11.5 16.016 1 98.62 92 GLY B N 1
ATOM 1698 C CA . GLY B 1 92 ? -6.375 10.336 16.797 1 98.62 92 GLY B CA 1
ATOM 1699 C C . GLY B 1 92 ? -5.133 9.648 16.25 1 98.62 92 GLY B C 1
ATOM 1700 O O . GLY B 1 92 ? -4.691 8.641 16.797 1 98.62 92 GLY B O 1
ATOM 1701 N N . GLY B 1 93 ? -4.559 10.156 15.156 1 98.81 93 GLY B N 1
ATOM 1702 C CA . GLY B 1 93 ? -3.281 9.648 14.68 1 98.81 93 GLY B CA 1
ATOM 1703 C C . GLY B 1 93 ? -2.098 10.203 15.453 1 98.81 93 GLY B C 1
ATOM 1704 O O . GLY B 1 93 ? -2.271 10.875 16.469 1 98.81 93 GLY B O 1
ATOM 1705 N N . SER B 1 94 ? -0.932 9.742 15.008 1 98.81 94 SER B N 1
ATOM 1706 C CA . SER B 1 94 ? 0.282 10.203 15.68 1 98.81 94 SER B CA 1
ATOM 1707 C C . SER B 1 94 ? 1.318 10.688 14.672 1 98.81 94 SER B C 1
ATOM 1709 O O . SER B 1 94 ? 1.276 10.312 13.5 1 98.81 94 SER B O 1
ATOM 1711 N N . ASP B 1 95 ? 2.219 11.523 15.18 1 98.81 95 ASP B N 1
ATOM 1712 C CA . ASP B 1 95 ? 3.287 12.094 14.359 1 98.81 95 ASP B CA 1
ATOM 1713 C C . ASP B 1 95 ? 4.391 11.07 14.109 1 98.81 95 ASP B C 1
ATOM 1715 O O . ASP B 1 95 ? 4.906 10.461 15.047 1 98.81 95 ASP B O 1
ATOM 1719 N N . GLU B 1 96 ? 4.699 10.922 12.875 1 98.38 96 GLU B N 1
ATOM 1720 C CA . GLU B 1 96 ? 5.836 10.086 12.492 1 98.38 96 GLU B CA 1
ATOM 1721 C C . GLU B 1 96 ? 6.844 10.875 11.656 1 98.38 96 GLU B C 1
ATOM 1723 O O . G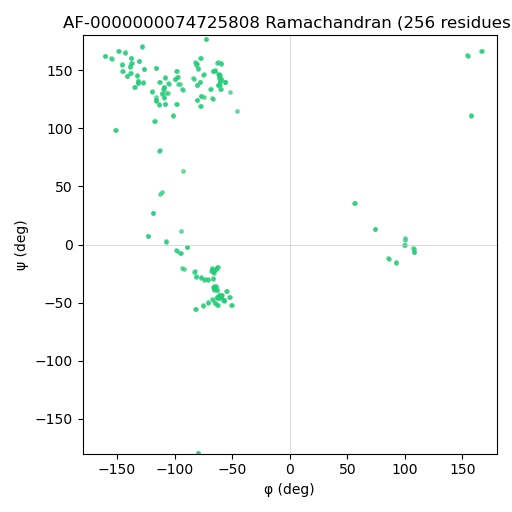LU B 1 96 ? 7.707 10.289 11.008 1 98.38 96 GLU B O 1
ATOM 1728 N N . GLY B 1 97 ? 6.68 12.164 11.508 1 98.38 97 GLY B N 1
ATOM 1729 C CA . GLY B 1 97 ? 7.512 13.102 10.773 1 98.38 97 GLY B CA 1
ATOM 1730 C C . GLY B 1 97 ? 6.766 14.359 10.352 1 98.38 97 GLY B C 1
ATOM 1731 O O . GLY B 1 97 ? 5.863 14.305 9.516 1 98.38 97 GLY B O 1
ATOM 1732 N N . LYS B 1 98 ? 7.113 15.508 10.945 1 98.75 98 LYS B N 1
ATOM 1733 C CA . LYS B 1 98 ? 6.426 16.781 10.719 1 98.75 98 LYS B CA 1
ATOM 1734 C C . LYS B 1 98 ? 6.555 17.219 9.266 1 98.75 98 LYS B C 1
ATOM 1736 O O . LYS B 1 98 ? 7.488 16.812 8.57 1 98.75 98 LYS B O 1
ATOM 1741 N N . PRO B 1 99 ? 5.566 18.078 8.844 1 98.56 99 PRO B N 1
ATOM 1742 C CA . PRO B 1 99 ? 5.676 18.625 7.488 1 98.56 99 PRO B CA 1
ATOM 1743 C C . PRO B 1 99 ? 6.949 19.438 7.285 1 98.56 99 PRO B C 1
ATOM 1745 O O . PRO B 1 99 ? 7.352 20.188 8.172 1 98.56 99 PRO B O 1
ATOM 1748 N N . GLY B 1 100 ? 7.543 19.203 6.137 1 97.81 100 GLY B N 1
ATOM 1749 C CA . GLY B 1 100 ? 8.727 20 5.816 1 97.81 100 GLY B CA 1
ATOM 1750 C C . GLY B 1 100 ? 9.508 19.438 4.637 1 97.81 100 GLY B C 1
ATOM 1751 O O . GLY B 1 100 ? 9.219 18.344 4.156 1 97.81 100 GLY B O 1
ATOM 1752 N N . PRO B 1 101 ? 10.453 20.266 4.105 1 96.44 101 PRO B N 1
ATOM 1753 C CA . PRO B 1 101 ? 11.312 19.766 3.031 1 96.44 101 PRO B CA 1
ATOM 1754 C C . PRO B 1 101 ? 12.148 18.562 3.463 1 96.44 101 PRO B C 1
ATOM 1756 O O . PRO B 1 101 ? 12.562 18.469 4.621 1 96.44 101 PRO B O 1
ATOM 1759 N N . ARG B 1 102 ? 12.242 17.656 2.539 1 95.88 102 ARG B N 1
ATOM 1760 C CA . ARG B 1 102 ? 13.172 16.547 2.699 1 95.88 102 ARG B CA 1
ATOM 1761 C C . ARG B 1 102 ? 14.297 16.625 1.676 1 95.88 102 ARG B C 1
ATOM 1763 O O . ARG B 1 102 ? 14.32 15.859 0.708 1 95.88 102 ARG B O 1
ATOM 1770 N N . PRO B 1 103 ? 15.289 17.406 1.892 1 91.25 103 PRO B N 1
ATOM 1771 C CA . PRO B 1 103 ? 16.297 17.672 0.871 1 91.25 103 PRO B CA 1
ATOM 1772 C C . PRO B 1 103 ? 17.125 16.438 0.528 1 91.25 103 PRO B C 1
ATOM 1774 O O . PRO B 1 103 ? 17.703 16.359 -0.559 1 91.25 103 PRO B O 1
ATOM 1777 N N . HIS B 1 104 ? 17.188 15.508 1.434 1 89.31 104 HIS B N 1
ATOM 1778 C CA . HIS B 1 104 ? 17.938 14.289 1.167 1 89.31 104 HIS B CA 1
ATOM 1779 C C . HIS B 1 104 ? 17.266 13.453 0.088 1 89.31 104 HIS B C 1
ATOM 1781 O O . HIS B 1 104 ? 17.906 12.617 -0.555 1 89.31 104 HIS B O 1
ATOM 1787 N N . TYR B 1 105 ? 16.016 13.664 -0.062 1 89.06 105 TYR B N 1
ATOM 1788 C CA . TYR B 1 105 ? 15.297 12.953 -1.111 1 89.06 105 TYR B CA 1
ATOM 1789 C C . TYR B 1 105 ? 15.266 13.758 -2.4 1 89.06 105 TYR B C 1
ATOM 1791 O O . TYR B 1 105 ? 15.07 13.211 -3.486 1 89.06 105 TYR B O 1
ATOM 1799 N N . GLY B 1 106 ? 15.445 15.008 -2.35 1 86.81 106 GLY B N 1
ATOM 1800 C CA . GLY B 1 106 ? 15.406 15.93 -3.477 1 86.81 106 GLY B CA 1
ATOM 1801 C C . GLY B 1 106 ? 15.055 17.344 -3.078 1 86.81 106 GLY B C 1
ATOM 1802 O O . GLY B 1 106 ? 14.43 17.562 -2.037 1 86.81 106 GLY B O 1
ATOM 1803 N N . ASP B 1 107 ? 15.336 18.297 -3.926 1 84.12 107 ASP B N 1
ATOM 1804 C CA . ASP B 1 107 ? 15.141 19.703 -3.621 1 84.12 107 ASP B CA 1
ATOM 1805 C C . ASP B 1 107 ? 13.656 20.062 -3.566 1 84.12 107 ASP B C 1
ATOM 1807 O O . ASP B 1 107 ? 13.258 20.953 -2.809 1 84.12 107 ASP B O 1
ATOM 1811 N N . ASP B 1 108 ? 12.93 19.453 -4.254 1 89.88 108 ASP B N 1
ATOM 1812 C CA . ASP B 1 108 ? 11.5 19.734 -4.332 1 89.88 108 ASP B CA 1
ATOM 1813 C C . ASP B 1 108 ? 10.68 18.609 -3.717 1 89.88 108 ASP B C 1
ATOM 1815 O O . ASP B 1 108 ? 9.688 18.156 -4.3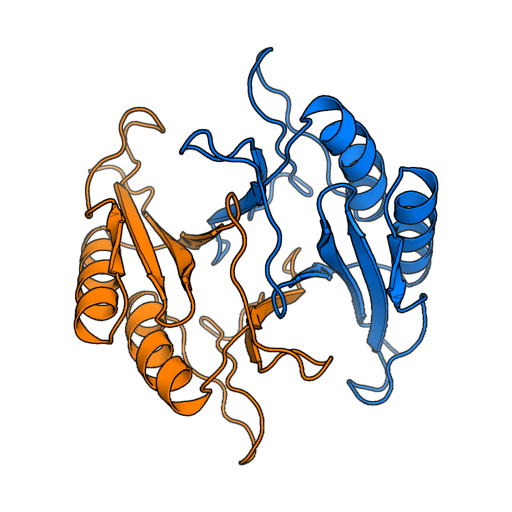01 1 89.88 108 ASP B O 1
ATOM 1819 N N . TYR B 1 109 ? 11.133 18.219 -2.619 1 95.81 109 TYR B N 1
ATOM 1820 C CA . TYR B 1 109 ? 10.461 17.156 -1.897 1 95.81 109 TYR B CA 1
ATOM 1821 C C . TYR B 1 109 ? 9.961 17.641 -0.542 1 95.81 109 TYR B C 1
ATOM 1823 O O . TYR B 1 109 ? 10.758 17.922 0.356 1 95.81 109 TYR B O 1
ATOM 1831 N N . TYR B 1 110 ? 8.695 17.828 -0.406 1 97.81 110 TYR B N 1
ATOM 1832 C CA . TYR B 1 110 ? 8.023 18.25 0.821 1 97.81 110 TYR B CA 1
ATOM 1833 C C . TYR B 1 110 ? 7.078 17.172 1.323 1 97.81 110 TYR B C 1
ATOM 1835 O O . TYR B 1 110 ? 6.211 16.703 0.58 1 97.81 110 TYR B O 1
ATOM 1843 N N . ALA B 1 111 ? 7.289 16.719 2.613 1 98.5 111 ALA B N 1
ATOM 1844 C CA . ALA B 1 111 ? 6.508 15.555 3.02 1 98.5 111 ALA B CA 1
ATOM 1845 C C . ALA B 1 111 ? 6.195 15.594 4.512 1 98.5 111 ALA B C 1
ATOM 1847 O O . ALA B 1 111 ? 6.773 16.391 5.254 1 98.5 111 ALA B O 1
ATOM 1848 N N . ALA B 1 112 ? 5.305 14.773 4.918 1 98.81 112 ALA B N 1
ATOM 1849 C CA . ALA B 1 112 ? 4.984 14.469 6.312 1 98.81 112 ALA B CA 1
ATOM 1850 C C . ALA B 1 112 ? 4.59 13.008 6.473 1 98.81 112 ALA B C 1
ATOM 1852 O O . ALA B 1 112 ? 4.152 12.367 5.512 1 98.81 112 ALA B O 1
ATOM 1853 N N . TYR B 1 113 ? 4.773 12.5 7.66 1 98.88 113 TYR B N 1
ATOM 1854 C CA . TYR B 1 113 ? 4.465 11.117 8.008 1 98.88 113 TYR B CA 1
ATOM 1855 C C . TYR B 1 113 ? 3.582 11.047 9.242 1 98.88 113 TYR B C 1
ATOM 1857 O O . TYR B 1 113 ? 3.793 11.789 10.203 1 98.88 113 TYR B O 1
ATOM 1865 N N . VAL B 1 114 ? 2.637 10.164 9.219 1 98.94 114 VAL B N 1
ATOM 1866 C CA . VAL B 1 114 ? 1.764 9.961 10.367 1 98.94 114 VAL B CA 1
ATOM 1867 C C . VAL B 1 114 ? 1.438 8.477 10.516 1 98.94 114 VAL B C 1
ATOM 1869 O O . VAL B 1 114 ? 1.729 7.68 9.617 1 98.94 114 VAL B O 1
ATOM 1872 N N . ARG B 1 115 ? 0.938 8.125 11.633 1 98.81 115 ARG B N 1
ATOM 1873 C CA . ARG B 1 115 ? 0.263 6.844 11.805 1 98.81 115 ARG B CA 1
ATOM 1874 C C . ARG B 1 115 ? -1.227 7.043 12.07 1 98.81 115 ARG B C 1
ATOM 1876 O O . ARG B 1 115 ? -1.619 7.957 12.797 1 98.81 115 ARG B O 1
ATOM 1883 N N . ASP B 1 116 ? -2.008 6.188 11.461 1 98.81 116 ASP B N 1
ATOM 1884 C CA . ASP B 1 116 ? -3.432 6.207 11.781 1 98.81 116 ASP B CA 1
ATOM 1885 C C . ASP B 1 116 ? -3.691 5.625 13.164 1 98.81 116 ASP B C 1
ATOM 1887 O O . ASP B 1 116 ? -2.764 5.156 13.836 1 98.81 116 ASP B O 1
ATOM 1891 N N . PRO B 1 117 ? -4.902 5.617 13.664 1 98.69 117 PRO B N 1
ATOM 1892 C CA . PRO B 1 117 ? -5.188 5.195 15.031 1 98.69 117 PRO B CA 1
ATOM 1893 C C . PRO B 1 117 ? -4.855 3.725 15.281 1 98.69 117 PRO B C 1
ATOM 1895 O O . PRO B 1 117 ? -4.715 3.303 16.422 1 98.69 117 PRO B O 1
ATOM 1898 N N . ASP B 1 118 ? -4.766 2.875 14.25 1 98.62 118 ASP B N 1
ATOM 1899 C CA . ASP B 1 118 ? -4.441 1.459 14.391 1 98.62 118 ASP B CA 1
ATOM 1900 C C . ASP B 1 118 ? -2.949 1.213 14.195 1 98.62 118 ASP B C 1
ATOM 1902 O O . ASP B 1 118 ? -2.475 0.085 14.344 1 98.62 118 ASP B O 1
ATOM 1906 N N . GLY B 1 119 ? -2.244 2.254 13.789 1 98.56 119 GLY B N 1
ATOM 1907 C CA . GLY B 1 119 ? -0.795 2.154 13.711 1 98.56 119 GLY B CA 1
ATOM 1908 C C . GLY B 1 119 ? -0.278 2.1 12.281 1 98.56 119 GLY B C 1
ATOM 1909 O O . GLY B 1 119 ? 0.934 2.105 12.055 1 98.56 119 GLY B O 1
ATOM 1910 N N . ASN B 1 120 ? -1.133 2.018 11.242 1 98.75 120 ASN B N 1
ATOM 1911 C CA . ASN B 1 120 ? -0.679 2.057 9.859 1 98.75 120 ASN B CA 1
ATOM 1912 C C . ASN B 1 120 ? 0.041 3.363 9.539 1 98.75 120 ASN B C 1
ATOM 1914 O O . ASN B 1 120 ? -0.442 4.445 9.891 1 98.75 120 ASN B O 1
ATOM 1918 N N . LYS B 1 121 ? 1.174 3.25 8.891 1 98.81 121 LYS B N 1
ATOM 1919 C CA . LYS B 1 121 ? 1.965 4.441 8.586 1 98.81 121 LYS B CA 1
ATOM 1920 C C . LYS B 1 121 ? 1.615 5 7.211 1 98.81 121 LYS B C 1
ATOM 1922 O O . LYS B 1 121 ? 1.52 4.25 6.234 1 98.81 121 LYS B O 1
ATOM 1927 N N . LEU B 1 122 ? 1.409 6.293 7.141 1 98.94 122 LEU B N 1
ATOM 1928 C CA . LEU B 1 122 ? 1.047 7.023 5.93 1 98.94 122 LEU B CA 1
ATOM 1929 C C . LEU B 1 122 ? 2.008 8.18 5.688 1 98.94 122 LEU B C 1
ATOM 1931 O O . LEU B 1 122 ? 2.572 8.734 6.633 1 98.94 122 LEU B O 1
ATOM 1935 N N . GLN B 1 123 ? 2.143 8.484 4.457 1 98.94 123 GLN B N 1
ATOM 1936 C CA . GLN B 1 123 ? 2.91 9.648 4.035 1 98.94 123 GLN B CA 1
ATOM 1937 C C . GLN B 1 123 ? 2.131 10.484 3.02 1 98.94 123 GLN B C 1
ATOM 1939 O O . GLN B 1 123 ? 1.419 9.938 2.174 1 98.94 123 GLN B O 1
ATOM 1944 N N . ALA B 1 124 ? 2.178 11.758 3.127 1 98.81 124 ALA B N 1
ATOM 1945 C CA . ALA B 1 124 ? 1.846 12.68 2.041 1 98.81 124 ALA B CA 1
ATOM 1946 C C . ALA B 1 124 ? 3.096 13.375 1.51 1 98.81 124 ALA B C 1
ATOM 1948 O O . ALA B 1 124 ? 3.928 13.852 2.285 1 98.81 124 ALA B O 1
ATOM 1949 N N . VAL B 1 125 ? 3.191 13.445 0.199 1 98.44 125 VAL B N 1
ATOM 1950 C CA . VAL B 1 125 ? 4.387 14.031 -0.397 1 98.44 125 VAL B CA 1
ATOM 1951 C C . VAL B 1 125 ? 3.99 14.984 -1.523 1 98.44 125 VAL B C 1
ATOM 1953 O O . VAL B 1 125 ? 3.115 14.672 -2.332 1 98.44 125 VAL B O 1
ATOM 1956 N N . CYS B 1 126 ? 4.578 16.109 -1.572 1 97.56 126 CYS B N 1
ATOM 1957 C CA . CYS B 1 126 ? 4.449 17.109 -2.619 1 97.56 126 CYS B CA 1
ATOM 1958 C C . CYS B 1 126 ? 5.773 17.328 -3.336 1 97.56 126 CYS B C 1
ATOM 1960 O O . CYS B 1 126 ? 6.789 17.609 -2.699 1 97.56 126 CYS B O 1
ATOM 1962 N N . TYR B 1 127 ? 5.801 17.219 -4.672 1 91.94 127 TYR B N 1
ATOM 1963 C CA . TYR B 1 127 ? 7 17.391 -5.484 1 91.94 127 TYR B CA 1
ATOM 1964 C C . TYR B 1 127 ? 7.105 18.828 -6.004 1 91.94 127 TYR B C 1
ATOM 1966 O O . TYR B 1 127 ? 7.75 19.062 -7.027 1 91.94 127 TYR B O 1
ATOM 1974 N N . ARG B 1 128 ? 6.453 19.688 -5.625 1 76.5 128 ARG B N 1
ATOM 1975 C CA . ARG B 1 128 ? 6.406 21.031 -6.203 1 76.5 128 ARG B CA 1
ATOM 1976 C C . ARG B 1 128 ? 7.656 21.828 -5.852 1 76.5 128 ARG B C 1
ATOM 1978 O O . ARG B 1 128 ? 8.133 21.781 -4.715 1 76.5 128 ARG B O 1
ATOM 1985 N N . ALA B 1 129 ? 8.336 22.406 -7.023 1 55.84 129 ALA B N 1
ATOM 1986 C CA . ALA B 1 129 ? 9.359 23.438 -6.93 1 55.84 129 ALA B CA 1
ATOM 1987 C C . ALA B 1 129 ? 8.875 24.609 -6.09 1 55.84 129 ALA B C 1
ATOM 1989 O O . ALA B 1 129 ? 7.691 24.969 -6.133 1 55.84 129 ALA B O 1
ATOM 1990 N N . PRO B 1 130 ? 9.57 25.062 -5.195 1 43.59 130 PRO B N 1
ATOM 1991 C CA . PRO B 1 130 ? 9.18 26.359 -4.629 1 43.59 130 PRO B CA 1
ATOM 1992 C C . PRO B 1 130 ? 8.727 27.359 -5.688 1 43.59 130 PRO B C 1
ATOM 1994 O O . PRO B 1 130 ? 9.133 27.266 -6.848 1 43.59 130 PRO B O 1
#

Foldseek 3Di:
DDPDAEAEAEDPDQVLQCQLCCQQVVLQQKDWDDDDPPDGIWIDHPPDDDIYTYYHDPVPDHGAEDDPDEEEDEHADLVSQQSNQVSQVVSQKAFPAHWDDDPVVHDQWTKGWIAHNRGHIYMYIYRDDD/DDPDAEAEAEDPDQVLQCQLCCQQVVLQQKDWDDDDPPDGIWIDHPPDDDIYTYYHDPVPDHGAEDDPDEEEDEHADLVSQQSNQVSQVVSQKAFPAHWDDDPVVHDQWTKGWIAHNRGHIYMYIYRDDD

InterPro domains:
  IPR004360 Glyoxalase/fosfomycin resistance/dioxygenase domain [PF00903] (4-123)
  IPR029068 Glyoxalase/Bleomycin resistance protein/Dihydroxybiphenyl dioxygenase [G3DSA:3.10.180.10] (1-128)
  IPR029068 Glyoxalase/Bleomycin resistance protein/Dihydroxybiphenyl dioxygenase [SSF54593] (4-128)
  IPR037523 Vicinal oxygen chelate (VOC), core domain [PS51819] (3-127)

Nearest PDB structures (foldseek):
  4z04-assembly1_A-2  TM=8.869E-01  e=2.079E-13  Brucella abortus 2308
  4qb5-assembly1_C  TM=8.985E-01  e=3.028E-13  Rhodoferax ferrireducens T118
  4qb5-assembly2_B  TM=8.858E-01  e=4.142E-13  Rhodoferax ferrireducens T118
  3ey7-assembly1_B  TM=6.780E-01  e=1.579E-07  Vibrio cholerae
  3ey8-assembly1_A  TM=6.865E-01  e=6.269E-07  Vibrio cholerae

Radius of gyration: 17.43 Å; Cα contacts (8 Å, |Δi|>4): 670; chains: 2; bounding box: 49×47×38 Å

Sequence (260 aa):
MSVLSHITLGTNDTDRAARFYDAVLGALGFARLPKPEGKPPAYEKNGRMPTIYLYPPADGRPATWGNGTHVAFVAETTDAVDAFHRLALDHGGSDEGKPGPRPHYGDDYYAAYVRDPDGNKLQAVCYRAPMSVLSHITLGTNDTDRAARFYDAVLGALGFARLPKPEGKPPAYEKNGRMPTIYLYPPADGRPATWGNGTHVAFVAETTDAVDAFHRLALDHGGSDEGKPGPRPHYGDDYYAAYVRDPDGNKLQAVCYRAP